Protein AF-A0A4P8GP05-F1 (afdb_monomer)

Secondary structure (DSSP, 8-state):
-BSSSSSB----TTS-SS-EEEEEETTEEEEEE--SS--EEEEETTSS-EEEE-TT-EEEE-SSEEEEEEEETTEEEEEEEE-SS------PPPS----TT-----PPPHHHHHHHHHHHHHHHHSTT--GGGPPPHHHHHHHTT--HHHHHHHHHHHHHHHHTTT-TT----STHHHHHHHHHHHHHHHHTTSS-GGGGHHHHHHHT----

Nearest PDB structures (foldseek):
  7pq4-assembly1_A  TM=5.629E-01  e=3.509E-02  Porphyromonas gingivalis
  5ag9-assembly2_B  TM=5.232E-01  e=1.574E-01  Porphyromonas gingivalis W83
  8dwo-assembly1_K  TM=4.236E-01  e=8.748E-01  Eastern equine encephalitis virus
  2wv1-assembly1_A  TM=3.582E-01  e=2.845E+00  Bacillus cereus

Structure (mmCIF, N/CA/C/O backbone):
data_AF-A0A4P8GP05-F1
#
_entry.id   AF-A0A4P8GP05-F1
#
loop_
_atom_site.group_PDB
_atom_site.id
_atom_site.type_symbol
_atom_site.label_atom_id
_atom_site.label_alt_id
_atom_site.label_comp_id
_atom_site.label_asym_id
_atom_site.label_entity_id
_atom_site.label_seq_id
_atom_site.pdbx_PDB_ins_code
_atom_site.Cartn_x
_atom_site.Cartn_y
_atom_site.Cartn_z
_atom_site.occupancy
_atom_site.B_iso_or_equiv
_atom_site.auth_seq_id
_atom_site.auth_comp_id
_atom_site.auth_asym_id
_atom_site.auth_atom_id
_atom_site.pdbx_PDB_model_num
ATOM 1 N N . MET A 1 1 ? -12.921 -6.852 19.730 1.00 92.69 1 MET A N 1
ATOM 2 C CA . MET A 1 1 ? -11.463 -7.076 19.701 1.00 92.69 1 MET A CA 1
ATOM 3 C C . MET A 1 1 ? -10.776 -6.069 20.608 1.00 92.69 1 MET A C 1
ATOM 5 O O . MET A 1 1 ? -11.203 -4.914 20.646 1.00 92.69 1 MET A O 1
ATOM 9 N N . GLY A 1 2 ? -9.743 -6.486 21.331 1.00 91.62 2 GLY A N 1
ATOM 10 C CA . GLY A 1 2 ? -8.981 -5.656 22.272 1.00 91.62 2 GLY A CA 1
ATOM 11 C C . GLY A 1 2 ? -8.424 -6.521 23.398 1.00 91.62 2 GLY A C 1
ATOM 12 O O . GLY A 1 2 ? -8.317 -7.728 23.220 1.00 91.62 2 GLY A O 1
ATOM 13 N N . ARG A 1 3 ? -8.122 -5.927 24.552 1.00 92.94 3 ARG A N 1
ATOM 14 C CA . ARG A 1 3 ? -7.682 -6.684 25.737 1.00 92.94 3 ARG A CA 1
ATOM 15 C C . ARG A 1 3 ? -8.811 -7.444 26.457 1.00 92.94 3 ARG A C 1
ATOM 17 O O . ARG A 1 3 ? -8.551 -8.384 27.179 1.00 92.94 3 ARG A O 1
ATOM 24 N N . GLU A 1 4 ? -10.070 -7.027 26.301 1.00 89.00 4 GLU A N 1
ATOM 25 C CA . GLU A 1 4 ? -11.217 -7.598 27.046 1.00 89.00 4 GLU A CA 1
ATOM 26 C C . GLU A 1 4 ? -12.424 -7.886 26.124 1.00 89.00 4 GLU A C 1
ATOM 28 O O . GLU A 1 4 ? -13.575 -7.847 26.551 1.00 89.00 4 GLU A O 1
ATOM 33 N N . GLY A 1 5 ? -12.198 -8.073 24.819 1.00 84.56 5 GLY A N 1
ATOM 34 C CA . GLY A 1 5 ? -13.274 -8.322 23.849 1.00 84.56 5 GLY A CA 1
ATOM 35 C C . GLY A 1 5 ? -13.480 -9.804 23.531 1.00 84.56 5 GLY A C 1
ATOM 36 O O . GLY A 1 5 ? -12.644 -10.624 23.875 1.00 84.56 5 GLY A O 1
ATOM 37 N N . ASP A 1 6 ? -14.524 -10.118 22.750 1.00 87.88 6 ASP A N 1
ATOM 38 C CA . ASP A 1 6 ? -14.809 -11.492 22.268 1.00 87.88 6 ASP A CA 1
ATOM 39 C C . ASP A 1 6 ? -13.622 -12.148 21.541 1.00 87.88 6 ASP A C 1
ATOM 41 O O . ASP A 1 6 ? -13.500 -13.367 21.482 1.00 87.88 6 ASP A O 1
ATOM 45 N N . LEU A 1 7 ? -12.758 -11.309 20.966 1.00 88.00 7 LEU A N 1
ATOM 46 C CA . LEU A 1 7 ? -11.440 -11.687 20.484 1.00 88.00 7 LEU A CA 1
ATOM 47 C C . LEU A 1 7 ? -10.411 -10.873 21.265 1.00 88.00 7 LEU A C 1
ATOM 49 O O . LEU A 1 7 ? -10.251 -9.665 21.025 1.00 88.00 7 LEU A O 1
ATOM 53 N N . GLU A 1 8 ? -9.765 -11.543 22.206 1.00 91.88 8 GLU A N 1
ATOM 54 C CA . GLU A 1 8 ? -8.636 -11.017 22.953 1.00 91.88 8 GLU A CA 1
ATOM 55 C C . GLU A 1 8 ? -7.391 -11.015 22.062 1.00 91.88 8 GLU A C 1
ATOM 57 O O . GLU A 1 8 ? -7.131 -11.983 21.346 1.00 91.88 8 GLU A O 1
ATOM 62 N N . VAL A 1 9 ? -6.672 -9.894 22.039 1.00 88.31 9 VAL A N 1
ATOM 63 C CA . VAL A 1 9 ? -5.476 -9.741 21.197 1.00 88.31 9 VAL A CA 1
ATOM 64 C C . VAL A 1 9 ? -4.209 -9.991 22.008 1.00 88.31 9 VAL A C 1
ATOM 66 O O . VAL A 1 9 ? -3.373 -10.784 21.591 1.00 88.31 9 VAL A O 1
ATOM 69 N N . ASP A 1 10 ? -4.052 -9.268 23.117 1.00 88.19 10 ASP A N 1
ATOM 70 C CA . ASP A 1 10 ? -2.862 -9.260 23.971 1.00 88.19 10 ASP A CA 1
ATOM 71 C C . ASP A 1 10 ? -3.166 -8.475 25.264 1.00 88.19 10 ASP A C 1
ATOM 73 O O . ASP A 1 10 ? -4.063 -7.624 25.281 1.00 88.19 10 ASP A O 1
ATOM 77 N N . ASP A 1 11 ? -2.361 -8.687 26.303 1.00 88.25 11 ASP A N 1
ATOM 78 C CA . ASP A 1 11 ? -2.430 -8.033 27.616 1.00 88.25 11 ASP A CA 1
ATOM 79 C C . ASP A 1 11 ? -1.676 -6.690 27.688 1.00 88.25 11 ASP A C 1
ATOM 81 O O . ASP A 1 11 ? -1.567 -6.064 28.748 1.00 88.25 11 ASP A O 1
ATOM 85 N N . ASN A 1 12 ? -1.172 -6.206 26.551 1.00 84.81 12 ASN A N 1
ATOM 86 C CA . ASN A 1 12 ? -0.445 -4.945 26.436 1.00 84.81 12 ASN A CA 1
ATOM 87 C C . ASN A 1 12 ? -1.251 -3.758 27.022 1.00 84.81 12 ASN A C 1
ATOM 89 O O . ASN A 1 12 ? -2.335 -3.447 26.523 1.00 84.81 12 ASN A O 1
ATOM 93 N N . PRO A 1 13 ? -0.728 -3.021 28.026 1.00 86.50 13 PRO A N 1
ATOM 94 C CA . PRO A 1 13 ? -1.458 -1.935 28.688 1.00 86.50 13 PRO A CA 1
ATOM 95 C C . PRO A 1 13 ? -1.743 -0.731 27.778 1.00 86.50 13 PRO A C 1
ATOM 97 O O . PRO A 1 13 ? -2.629 0.067 28.081 1.00 86.50 13 PRO A O 1
ATOM 100 N N . TYR A 1 14 ? -1.013 -0.589 26.668 1.00 80.38 14 TYR A N 1
ATOM 101 C CA . TYR A 1 14 ? -1.278 0.436 25.658 1.00 80.38 14 TYR A CA 1
ATOM 102 C C . TYR A 1 14 ? -2.432 0.055 24.721 1.00 80.38 14 TYR A C 1
ATOM 104 O O . TYR A 1 14 ? -2.928 0.910 23.986 1.00 80.38 14 TYR A O 1
ATOM 112 N N . LEU A 1 15 ? -2.862 -1.211 24.720 1.00 87.12 15 LEU A N 1
ATOM 113 C CA . LEU A 1 15 ? -4.001 -1.675 23.942 1.00 87.12 15 LEU A CA 1
ATOM 114 C C . LEU A 1 15 ? -5.305 -1.343 24.669 1.00 87.12 15 LEU A C 1
ATOM 116 O O . LEU A 1 15 ? -5.474 -1.608 25.859 1.00 87.12 15 LEU A O 1
ATOM 120 N N . HIS A 1 16 ? -6.286 -0.804 23.946 1.00 90.31 16 HIS A N 1
ATOM 121 C CA . HIS A 1 16 ? -7.595 -0.594 24.550 1.00 90.31 16 HIS A CA 1
ATOM 122 C C . HIS A 1 16 ? -8.285 -1.928 24.869 1.00 90.31 16 HIS A C 1
ATOM 124 O O . HIS A 1 16 ? -8.258 -2.881 24.088 1.00 90.31 16 HIS A O 1
ATOM 130 N N . ARG A 1 17 ? -9.041 -1.943 25.971 1.00 92.62 17 ARG A N 1
ATOM 131 C CA . ARG A 1 17 ? -9.938 -3.052 26.344 1.00 92.62 17 ARG A CA 1
ATOM 132 C C . ARG A 1 17 ? -10.882 -3.437 25.207 1.00 92.62 17 ARG A C 1
ATOM 134 O O . ARG A 1 17 ? -11.021 -4.611 24.878 1.00 92.62 17 ARG A O 1
ATOM 141 N N . ARG A 1 18 ? -11.464 -2.426 24.556 1.00 94.00 18 ARG A N 1
ATOM 142 C CA . ARG A 1 18 ? -12.224 -2.547 23.310 1.00 94.00 18 ARG A CA 1
ATOM 143 C C . ARG A 1 18 ? -11.634 -1.575 22.304 1.00 94.00 18 ARG A C 1
ATOM 145 O O . ARG A 1 18 ? -11.621 -0.373 22.545 1.00 94.00 18 ARG A O 1
ATOM 152 N N . PHE A 1 19 ? -11.126 -2.104 21.202 1.00 94.12 19 PHE A N 1
ATOM 153 C CA . PHE A 1 19 ? -10.476 -1.309 20.172 1.00 94.12 19 PHE A CA 1
ATOM 154 C C . PHE A 1 19 ? -11.222 -1.411 18.846 1.00 94.12 19 PHE A C 1
ATOM 156 O O . PHE A 1 19 ? -11.786 -0.426 18.382 1.00 94.12 19 PHE A O 1
ATOM 163 N N . LEU A 1 20 ? -11.297 -2.612 18.277 1.00 96.56 20 LEU A N 1
ATOM 164 C CA . LEU A 1 20 ? -11.981 -2.849 17.011 1.00 96.56 20 LEU A CA 1
ATOM 165 C C . LEU A 1 20 ? -13.213 -3.721 17.216 1.00 96.56 20 LEU A C 1
ATOM 167 O O . LEU A 1 20 ? -13.219 -4.663 18.019 1.00 96.56 20 LEU A O 1
ATOM 171 N N . GLN A 1 21 ? -14.260 -3.411 16.466 1.00 96.88 21 GLN A N 1
ATOM 172 C CA . GLN A 1 21 ? -15.491 -4.177 16.419 1.00 96.88 21 GLN A CA 1
ATOM 173 C C . GLN A 1 21 ? -15.802 -4.551 14.975 1.00 96.88 21 GLN A C 1
ATOM 175 O O . GLN A 1 21 ? -15.846 -3.683 14.106 1.00 96.88 21 GLN A O 1
ATOM 180 N N . ILE A 1 22 ? -16.059 -5.838 14.750 1.00 95.62 22 ILE A N 1
ATOM 181 C CA . ILE A 1 22 ? -16.654 -6.331 13.511 1.00 95.62 22 ILE A CA 1
ATOM 182 C C . ILE A 1 22 ? -18.124 -6.612 13.796 1.00 95.62 22 ILE A C 1
ATOM 184 O O . ILE A 1 22 ? -18.442 -7.376 14.704 1.00 95.62 22 ILE A O 1
ATOM 188 N N . ALA A 1 23 ? -19.017 -5.974 13.050 1.00 94.94 23 ALA A N 1
ATOM 189 C CA . ALA A 1 23 ? -20.457 -6.144 13.212 1.00 94.94 23 ALA A CA 1
ATOM 190 C C . ALA A 1 23 ? -21.160 -6.079 11.858 1.00 94.94 23 ALA A C 1
ATOM 192 O O . ALA A 1 23 ? -20.687 -5.410 10.939 1.00 94.94 23 ALA A O 1
ATOM 193 N N . ARG A 1 24 ? -22.290 -6.776 11.729 1.00 93.00 24 ARG A N 1
ATOM 194 C CA . ARG A 1 24 ? -23.101 -6.757 10.512 1.00 93.00 24 ARG A CA 1
ATOM 195 C C . ARG A 1 24 ? -24.293 -5.824 10.697 1.00 93.00 24 ARG A C 1
ATOM 197 O O . ARG A 1 24 ? -25.105 -6.052 11.587 1.00 93.00 24 ARG A O 1
ATOM 204 N N . TYR A 1 25 ? -24.407 -4.823 9.831 1.00 90.56 25 TYR A N 1
ATOM 205 C CA . TYR A 1 25 ? -25.523 -3.877 9.781 1.00 90.56 25 TYR A CA 1
ATOM 206 C C . TYR A 1 25 ? -26.029 -3.787 8.344 1.00 90.56 25 TYR A C 1
ATOM 208 O O . TYR A 1 25 ? -25.219 -3.717 7.420 1.00 90.56 25 TYR A O 1
ATOM 216 N N . ASP A 1 26 ? -27.349 -3.826 8.155 1.00 87.44 26 ASP A N 1
ATOM 217 C CA . ASP A 1 26 ? -28.004 -3.686 6.844 1.00 87.44 26 ASP A CA 1
ATOM 218 C C . ASP A 1 26 ? -27.408 -4.601 5.759 1.00 87.44 26 ASP A C 1
ATOM 220 O O . ASP A 1 26 ? -27.192 -4.222 4.612 1.00 87.44 26 ASP A O 1
ATOM 224 N N . GLY A 1 27 ? -27.079 -5.836 6.149 1.00 86.94 27 GLY A N 1
ATOM 225 C CA . GLY A 1 27 ? -26.510 -6.845 5.257 1.00 86.94 27 GLY A CA 1
ATOM 226 C C . GLY A 1 27 ? -24.999 -6.740 5.020 1.00 86.94 27 GLY A C 1
ATOM 227 O O . GLY A 1 27 ? -24.428 -7.727 4.553 1.00 86.94 27 GLY A O 1
ATOM 228 N N . ILE A 1 28 ? -24.346 -5.645 5.421 1.00 90.00 28 ILE A N 1
ATOM 229 C CA . ILE A 1 28 ? -22.917 -5.366 5.212 1.00 90.00 28 ILE A CA 1
ATOM 230 C C . ILE A 1 28 ? -22.132 -5.590 6.509 1.00 90.00 28 ILE A C 1
ATOM 232 O O . ILE A 1 28 ? -22.593 -5.255 7.601 1.00 90.00 28 ILE A O 1
ATOM 236 N N . TRP A 1 29 ? -20.935 -6.165 6.401 1.00 94.44 29 TRP A N 1
ATOM 237 C CA . TRP A 1 29 ? -19.997 -6.246 7.520 1.00 94.44 29 TRP A CA 1
ATOM 238 C C . TRP A 1 29 ? -19.229 -4.936 7.659 1.00 94.44 29 TRP A C 1
ATOM 240 O O . TRP A 1 29 ? -18.752 -4.384 6.676 1.00 94.44 29 TRP A O 1
ATOM 250 N N . TRP A 1 30 ? -19.086 -4.446 8.881 1.00 95.31 30 TRP A N 1
ATOM 251 C CA . TRP A 1 30 ? -18.402 -3.200 9.199 1.00 95.31 30 TRP A CA 1
ATOM 252 C C . TRP A 1 30 ? -17.264 -3.466 10.165 1.00 95.31 30 TRP A C 1
ATOM 254 O O . TRP A 1 30 ? -17.456 -4.166 11.159 1.00 95.31 30 TRP A O 1
ATOM 264 N N . LEU A 1 31 ? -16.113 -2.851 9.906 1.00 96.50 31 LEU A N 1
ATOM 265 C CA . LEU A 1 31 ? -15.035 -2.708 10.874 1.00 96.50 31 LEU A CA 1
ATOM 266 C C . LEU A 1 31 ? -15.125 -1.309 11.479 1.00 96.50 31 LEU A C 1
ATOM 268 O O . LEU A 1 31 ? -15.009 -0.309 10.773 1.00 96.50 31 LEU A O 1
ATOM 272 N N . SER A 1 32 ? -15.351 -1.243 12.785 1.00 97.19 32 SER A N 1
ATOM 273 C CA . SE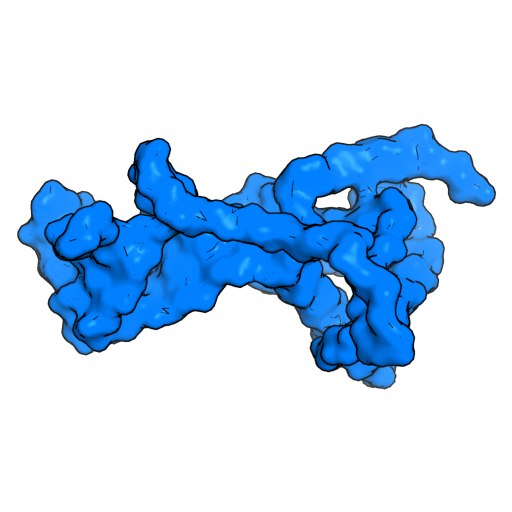R A 1 32 ? -15.489 0.006 13.533 1.00 97.19 32 SER A CA 1
ATOM 274 C C . SER A 1 32 ? -14.378 0.123 14.562 1.00 97.19 32 SER A C 1
ATOM 276 O O . SER A 1 32 ? -14.075 -0.847 15.259 1.00 97.19 32 SER A O 1
ATOM 278 N N . ASN A 1 33 ? -13.800 1.312 14.689 1.00 95.88 33 ASN A N 1
ATOM 279 C CA . ASN A 1 33 ? -12.915 1.626 15.799 1.00 95.88 33 ASN A CA 1
ATOM 280 C C . ASN A 1 33 ? -13.749 2.196 16.945 1.00 95.88 33 ASN A C 1
ATOM 282 O O . ASN A 1 33 ? -14.217 3.330 16.899 1.00 95.88 33 ASN A O 1
ATOM 286 N N . VAL A 1 34 ? -13.949 1.366 17.965 1.00 96.44 34 VAL A N 1
ATOM 287 C CA . VAL A 1 34 ? -14.691 1.688 19.193 1.00 96.44 34 VAL A CA 1
ATOM 288 C C . VAL A 1 34 ? -13.761 2.134 20.327 1.00 96.44 34 VAL A C 1
ATOM 290 O O . VAL A 1 34 ? -14.206 2.328 21.456 1.00 96.44 34 VAL A O 1
ATOM 293 N N . GLY A 1 35 ? -12.465 2.257 20.038 1.00 91.75 35 GLY A N 1
ATOM 294 C CA . GLY A 1 35 ? -11.473 2.826 20.934 1.00 91.75 35 GLY A CA 1
ATOM 295 C C . GLY A 1 35 ? -11.548 4.351 21.011 1.00 91.75 35 GLY A C 1
ATOM 296 O O . GLY A 1 35 ? -12.262 4.991 20.245 1.00 91.75 35 GLY A O 1
ATOM 297 N N . SER A 1 36 ? -10.773 4.935 21.928 1.00 87.00 36 SER A N 1
ATOM 298 C CA . SER A 1 36 ? -10.750 6.386 22.166 1.00 87.00 36 SER A CA 1
ATOM 299 C C . SER A 1 36 ? -9.529 7.116 21.595 1.00 87.00 36 SER A C 1
ATOM 301 O O . SER A 1 36 ? -9.647 8.289 21.263 1.00 87.00 36 SER A O 1
ATOM 303 N N . MET A 1 37 ? -8.367 6.459 21.478 1.00 79.12 37 MET A N 1
ATOM 304 C CA . MET A 1 37 ? -7.117 7.092 21.013 1.00 79.12 37 MET A CA 1
ATOM 305 C C . MET A 1 37 ? -6.471 6.417 19.797 1.00 79.12 37 MET A C 1
ATOM 307 O O . MET A 1 37 ? -6.169 7.081 18.809 1.00 79.12 37 MET A O 1
ATOM 311 N N . LEU A 1 38 ? -6.233 5.105 19.863 1.00 78.88 38 LEU A N 1
ATOM 312 C CA . LEU A 1 38 ? -5.583 4.360 18.785 1.00 78.88 38 LEU A CA 1
ATOM 313 C C . LEU A 1 38 ? -6.360 4.457 17.469 1.00 78.88 38 LEU A C 1
ATOM 315 O O . LEU A 1 38 ? -7.588 4.426 17.456 1.00 78.88 38 LEU A O 1
ATOM 319 N N . SER A 1 39 ? -5.624 4.518 16.363 1.00 80.94 39 SER A N 1
ATOM 320 C CA . SER A 1 39 ? -6.150 4.392 15.002 1.00 80.94 39 SER A CA 1
ATOM 321 C C . SER A 1 39 ? -5.610 3.116 14.365 1.00 80.94 39 SER A C 1
ATOM 323 O O . SER A 1 39 ? -4.534 2.647 14.735 1.00 80.94 39 SER A O 1
ATOM 325 N N . ALA A 1 40 ? -6.340 2.565 13.398 1.00 81.56 40 ALA A N 1
ATOM 326 C CA . ALA A 1 40 ? -5.867 1.444 12.592 1.00 81.56 40 ALA A CA 1
ATOM 327 C C . ALA A 1 40 ? -5.698 1.865 11.133 1.00 81.56 40 ALA A C 1
ATOM 329 O O . ALA A 1 40 ? -6.459 2.679 10.621 1.00 81.56 40 ALA A O 1
ATOM 330 N N . THR A 1 41 ? -4.713 1.298 10.456 1.00 83.12 41 THR A N 1
ATOM 331 C CA . THR A 1 41 ? -4.620 1.327 9.000 1.00 83.12 41 THR A CA 1
ATOM 332 C C . THR A 1 41 ? -5.308 0.086 8.466 1.00 83.12 41 THR A C 1
ATOM 334 O O . THR A 1 41 ? -5.059 -1.014 8.958 1.00 83.12 41 THR A O 1
ATOM 337 N N . VAL A 1 42 ? -6.170 0.261 7.474 1.00 87.88 42 VAL A N 1
ATOM 338 C CA . VAL A 1 42 ? -6.889 -0.828 6.825 1.00 87.88 42 VAL A CA 1
ATOM 339 C C . VAL A 1 42 ? -6.592 -0.794 5.340 1.00 87.88 42 VAL A C 1
ATOM 341 O O . VAL A 1 42 ? -6.718 0.261 4.726 1.00 87.88 42 VAL A O 1
ATOM 344 N N . ALA A 1 43 ? -6.189 -1.927 4.778 1.00 82.62 43 ALA A N 1
ATOM 345 C CA . ALA A 1 43 ? -5.849 -2.045 3.370 1.00 82.62 43 ALA A CA 1
ATOM 346 C C . ALA A 1 43 ? -6.473 -3.296 2.747 1.00 82.62 43 ALA A C 1
ATOM 348 O O . ALA A 1 43 ? -6.654 -4.312 3.426 1.00 82.62 43 ALA A O 1
ATOM 349 N N . ASP A 1 44 ? -6.798 -3.227 1.460 1.00 84.81 44 ASP A N 1
ATOM 350 C CA . ASP A 1 44 ? -7.088 -4.424 0.674 1.00 84.81 44 ASP A CA 1
ATOM 351 C C . ASP A 1 44 ? -5.794 -5.212 0.394 1.00 84.81 44 ASP A C 1
ATOM 353 O O . ASP A 1 44 ? -4.681 -4.696 0.505 1.00 84.81 44 ASP A O 1
ATOM 357 N N . SER A 1 45 ? -5.920 -6.495 0.049 1.00 71.31 45 SER A N 1
ATOM 358 C CA . SER A 1 45 ? -4.751 -7.316 -0.302 1.00 71.31 45 SER A CA 1
ATOM 359 C C . SER A 1 45 ? -4.121 -6.929 -1.644 1.00 71.31 45 SER A C 1
ATOM 361 O O . SER A 1 45 ? -2.965 -7.251 -1.890 1.00 71.31 45 SER A O 1
ATOM 363 N N . SER A 1 46 ? -4.875 -6.269 -2.527 1.00 66.81 46 SER A N 1
ATOM 364 C CA . SER A 1 46 ? -4.391 -5.784 -3.827 1.00 66.81 46 SER A CA 1
ATOM 365 C C . SER A 1 46 ? -3.520 -4.529 -3.719 1.00 66.81 46 SER A C 1
ATOM 367 O O . SER A 1 46 ? -2.778 -4.227 -4.646 1.00 66.81 46 SER A O 1
ATOM 369 N N . GLY A 1 47 ? -3.598 -3.789 -2.610 1.00 63.50 47 GLY A N 1
ATOM 370 C CA . GLY A 1 47 ? -2.958 -2.482 -2.455 1.00 63.50 47 GLY A CA 1
ATOM 371 C C . GLY A 1 47 ? -3.704 -1.335 -3.149 1.00 63.50 47 GLY A C 1
ATOM 372 O O . GLY A 1 47 ? -3.228 -0.202 -3.114 1.00 63.50 47 GLY A O 1
ATOM 373 N N . GLY A 1 48 ? -4.868 -1.599 -3.751 1.00 68.12 48 GLY A N 1
ATOM 374 C CA . GLY A 1 48 ? -5.694 -0.602 -4.433 1.00 68.12 48 GLY A CA 1
ATOM 375 C C . GLY A 1 48 ? -6.453 0.322 -3.481 1.00 68.12 48 GLY A C 1
ATOM 376 O O . GLY A 1 48 ? -6.888 1.403 -3.879 1.00 68.12 48 GLY A O 1
ATOM 377 N N . MET A 1 49 ? -6.610 -0.082 -2.219 1.00 79.81 49 MET A N 1
ATOM 378 C CA . MET A 1 49 ? -7.325 0.688 -1.211 1.00 79.81 49 MET A CA 1
ATOM 379 C C . MET A 1 49 ? -6.583 0.659 0.117 1.00 79.81 49 MET A C 1
ATOM 381 O O . MET A 1 49 ? -6.284 -0.401 0.659 1.00 79.81 49 MET A O 1
ATOM 385 N N . GLN A 1 50 ? -6.349 1.847 0.670 1.00 79.69 50 GLN A N 1
ATOM 386 C CA . GLN A 1 50 ? -5.883 2.030 2.036 1.00 79.69 50 GLN A CA 1
ATOM 387 C C . GLN A 1 50 ? -6.695 3.140 2.703 1.00 79.69 50 GLN A C 1
ATOM 389 O O . GLN A 1 50 ? -6.953 4.187 2.109 1.00 79.69 50 GLN A O 1
ATOM 394 N N . ALA A 1 51 ? -7.081 2.918 3.953 1.00 82.19 51 ALA A N 1
ATOM 395 C CA . ALA A 1 51 ? -7.824 3.864 4.765 1.00 82.19 51 ALA A CA 1
ATOM 396 C C . ALA A 1 51 ? -7.289 3.899 6.200 1.00 82.19 51 ALA A C 1
ATOM 398 O O . ALA A 1 51 ? -6.804 2.899 6.732 1.00 82.19 51 ALA A O 1
ATOM 399 N N . TRP A 1 52 ? -7.432 5.053 6.847 1.00 87.38 52 TRP A N 1
ATOM 400 C CA . TRP A 1 52 ? -7.220 5.195 8.284 1.00 87.38 52 TRP A CA 1
ATOM 401 C C . TRP A 1 52 ? -8.557 5.123 9.011 1.00 87.38 52 TRP A C 1
ATOM 403 O O . TRP A 1 52 ? -9.506 5.834 8.687 1.00 87.38 52 TRP A O 1
ATOM 413 N N . LEU A 1 53 ? -8.614 4.265 10.019 1.00 90.19 53 LEU A N 1
ATOM 414 C CA . LEU A 1 53 ? -9.760 4.052 10.879 1.00 90.19 53 LEU A CA 1
ATOM 415 C C . LEU A 1 53 ? -9.520 4.742 12.225 1.00 90.19 53 LEU A C 1
ATOM 417 O O . LEU A 1 53 ? -9.040 4.133 13.188 1.00 90.19 53 LEU A O 1
ATOM 421 N N . SER A 1 54 ? -9.838 6.033 12.267 1.00 88.75 54 SER A N 1
ATOM 422 C CA . SER A 1 54 ? -9.784 6.866 13.473 1.00 88.75 54 SER A CA 1
ATOM 423 C C . SER A 1 54 ? -10.810 6.424 14.529 1.00 88.75 54 SER A C 1
ATOM 425 O O . SER A 1 54 ? -11.793 5.765 14.179 1.00 88.75 54 SER A O 1
ATOM 427 N N . PRO 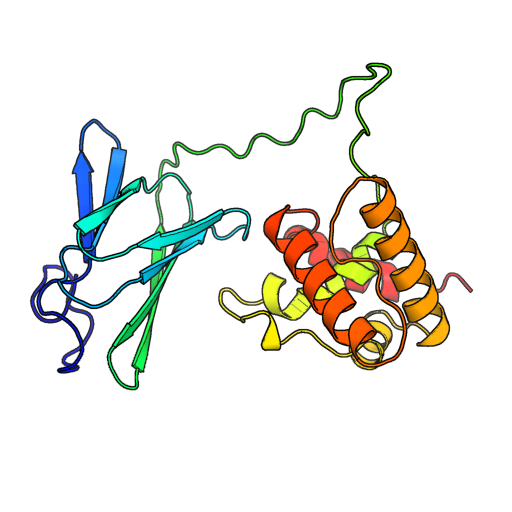A 1 55 ? -10.637 6.795 15.811 1.00 90.81 55 PRO A N 1
ATOM 428 C CA . PRO A 1 55 ? -11.646 6.586 16.851 1.00 90.81 55 PRO A CA 1
ATOM 429 C C . PRO A 1 55 ? -13.051 7.027 16.416 1.00 90.81 55 PRO A C 1
ATOM 431 O O . PRO A 1 55 ? -13.230 8.122 15.885 1.00 90.81 55 PRO A O 1
ATOM 434 N N . GLY A 1 56 ? -14.048 6.163 16.614 1.00 91.88 56 GLY A N 1
ATOM 435 C CA . GLY A 1 56 ? -15.443 6.398 16.226 1.00 91.88 56 GLY A CA 1
ATOM 436 C C . GLY A 1 56 ? -15.750 6.211 14.736 1.00 91.88 56 GLY A C 1
ATOM 437 O O . GLY A 1 56 ? -16.922 6.177 14.359 1.00 91.88 56 GLY A O 1
ATOM 438 N N . ALA A 1 57 ? -14.738 6.057 13.878 1.00 93.94 57 ALA A N 1
ATOM 439 C CA . ALA A 1 57 ? -14.945 5.788 12.463 1.00 93.94 57 ALA A CA 1
ATOM 440 C C . ALA A 1 57 ? -15.311 4.316 12.217 1.00 93.94 57 ALA A C 1
ATOM 442 O O . ALA A 1 57 ? -14.975 3.412 12.990 1.00 93.94 57 ALA A O 1
ATOM 443 N N . ARG A 1 58 ? -15.976 4.077 11.084 1.00 94.81 58 ARG A N 1
ATOM 444 C CA . ARG A 1 58 ? -16.283 2.741 10.573 1.00 94.81 58 ARG A CA 1
ATOM 445 C C . ARG A 1 58 ? -16.041 2.676 9.076 1.00 94.81 58 ARG A C 1
ATOM 447 O O . ARG A 1 58 ? -16.315 3.640 8.365 1.00 94.81 58 ARG A O 1
ATOM 454 N N . ILE A 1 59 ? -15.589 1.523 8.609 1.00 94.00 59 ILE A N 1
ATOM 455 C CA . ILE A 1 59 ? -15.448 1.221 7.186 1.00 94.00 59 ILE A CA 1
ATOM 456 C C . ILE A 1 59 ? -16.191 -0.074 6.854 1.00 94.00 59 ILE A C 1
ATOM 458 O O . ILE A 1 59 ? -16.252 -0.982 7.694 1.00 94.00 59 ILE A O 1
ATOM 462 N N . PRO A 1 60 ? -16.768 -0.183 5.652 1.00 93.44 60 PRO A N 1
ATOM 463 C CA . PRO A 1 60 ? -17.405 -1.413 5.229 1.00 93.44 60 PRO A CA 1
ATOM 464 C C . PRO A 1 60 ? -16.329 -2.433 4.821 1.00 93.44 60 PRO A C 1
ATOM 466 O O . PRO A 1 60 ? -15.402 -2.132 4.070 1.00 93.44 60 PRO A O 1
ATOM 469 N N . LEU A 1 61 ? -16.454 -3.657 5.324 1.00 92.38 61 LEU A N 1
ATOM 470 C CA . LEU A 1 61 ? -15.653 -4.808 4.922 1.00 92.38 61 LEU A CA 1
ATOM 471 C C . LEU A 1 61 ? -16.287 -5.401 3.666 1.00 92.38 61 LEU A C 1
ATOM 473 O O . LEU A 1 61 ? -17.280 -6.123 3.743 1.00 92.38 61 LEU A O 1
ATOM 477 N N . VAL A 1 62 ? -15.739 -5.031 2.511 1.00 89.94 62 VAL A N 1
ATOM 478 C CA . VAL A 1 62 ? -16.297 -5.383 1.193 1.00 89.94 62 VAL A CA 1
ATOM 479 C C . VAL A 1 62 ? -15.352 -6.226 0.338 1.00 89.94 62 VAL A C 1
ATOM 481 O O . VAL A 1 62 ? -15.816 -6.889 -0.588 1.00 89.94 62 VAL A O 1
ATOM 484 N N . PHE A 1 63 ? -14.058 -6.239 0.664 1.00 88.38 63 PHE A N 1
ATOM 485 C CA . PHE A 1 63 ? -13.035 -7.042 -0.010 1.00 88.38 63 PHE A CA 1
ATOM 486 C C . PHE A 1 63 ? -12.991 -8.467 0.546 1.00 88.38 63 PHE A C 1
ATOM 488 O O . PHE A 1 63 ? -13.362 -8.705 1.695 1.00 88.38 63 PHE A O 1
ATOM 495 N N . SER A 1 64 ? -12.502 -9.416 -0.258 1.00 86.50 64 SER A N 1
ATOM 496 C CA . SER A 1 64 ? -12.297 -10.805 0.180 1.00 86.50 64 SER A CA 1
ATOM 497 C C . SER A 1 64 ? -11.253 -10.892 1.289 1.00 86.50 64 SER A C 1
ATOM 499 O O . SER A 1 64 ? -11.432 -11.646 2.243 1.00 86.50 64 SER A O 1
ATOM 501 N N . HIS A 1 65 ? -10.193 -10.091 1.176 1.00 86.38 65 HIS A N 1
ATOM 502 C CA . HIS A 1 65 ? -9.098 -10.004 2.127 1.00 86.38 65 HIS A CA 1
ATOM 503 C C . HIS A 1 65 ? -8.834 -8.549 2.495 1.00 86.38 65 HIS A C 1
ATOM 505 O O . HIS A 1 65 ? -8.655 -7.686 1.635 1.00 86.38 65 HIS A O 1
ATOM 511 N N . THR A 1 66 ? -8.817 -8.277 3.794 1.00 90.00 66 THR A N 1
ATOM 512 C CA . THR A 1 66 ? -8.551 -6.948 4.339 1.00 90.00 66 THR A CA 1
ATOM 513 C C . THR A 1 66 ? -7.529 -7.067 5.454 1.00 90.00 66 THR A C 1
ATOM 515 O O . THR A 1 66 ? -7.757 -7.782 6.428 1.00 90.00 66 THR A O 1
ATOM 518 N N . LYS A 1 67 ? -6.403 -6.374 5.320 1.00 88.25 67 LYS A N 1
ATOM 519 C CA . LYS A 1 67 ? -5.343 -6.325 6.323 1.00 88.25 67 LYS A CA 1
ATOM 520 C C . LYS A 1 67 ? -5.552 -5.116 7.225 1.00 88.25 67 LYS A C 1
ATOM 522 O O . LYS A 1 67 ? -5.846 -4.021 6.751 1.00 88.25 67 LYS A O 1
ATOM 527 N N . VAL A 1 68 ? -5.412 -5.324 8.528 1.00 87.75 68 VAL A N 1
ATOM 528 C CA . VAL A 1 68 ? -5.572 -4.292 9.550 1.00 87.75 68 VAL A CA 1
ATOM 529 C C . VAL A 1 68 ? -4.299 -4.227 10.378 1.00 87.75 68 VAL A C 1
ATOM 531 O O . VAL A 1 68 ? -3.892 -5.225 10.968 1.00 87.75 68 VAL A O 1
ATOM 534 N N . ILE A 1 69 ? -3.684 -3.047 10.425 1.00 82.69 69 ILE A N 1
ATOM 535 C CA . ILE A 1 69 ? -2.426 -2.787 11.131 1.00 82.69 69 ILE A CA 1
ATOM 536 C C . ILE A 1 69 ? -2.638 -1.646 12.116 1.00 82.69 69 ILE A C 1
ATOM 538 O O . ILE A 1 69 ? -3.236 -0.624 11.777 1.00 82.69 69 ILE A O 1
ATOM 542 N N . PHE A 1 70 ? -2.124 -1.779 13.331 1.00 81.19 70 PHE A N 1
ATOM 543 C CA . PHE A 1 70 ? -2.139 -0.701 14.316 1.00 81.19 70 PHE A CA 1
ATOM 544 C C . PHE A 1 70 ? -0.983 -0.847 15.300 1.00 81.19 70 PHE A C 1
ATOM 546 O O . PHE A 1 70 ? -0.443 -1.934 15.492 1.00 81.19 70 PHE A O 1
ATOM 553 N N . THR A 1 71 ? -0.623 0.245 15.964 1.00 74.56 71 THR A N 1
ATOM 554 C CA . THR A 1 71 ? 0.459 0.263 16.954 1.00 74.56 71 THR A CA 1
ATOM 555 C C . THR A 1 71 ? -0.110 0.624 18.318 1.00 74.56 71 THR A C 1
ATOM 557 O O . THR A 1 71 ? -0.828 1.614 18.440 1.00 74.56 71 THR A O 1
ATOM 560 N N . ALA A 1 72 ? 0.212 -0.167 19.341 1.00 78.00 72 ALA A N 1
ATOM 561 C CA . ALA A 1 72 ? -0.118 0.116 20.734 1.00 78.00 72 ALA A CA 1
ATOM 562 C C . ALA A 1 72 ? 1.172 0.117 21.565 1.00 78.00 72 ALA A C 1
ATOM 564 O O . ALA A 1 72 ? 1.767 -0.930 21.836 1.00 78.00 72 ALA A O 1
ATOM 565 N N . GLY A 1 73 ? 1.626 1.312 21.951 1.00 80.44 73 GLY A N 1
ATOM 566 C CA . GLY A 1 73 ? 2.911 1.486 22.627 1.00 80.44 73 GLY A CA 1
ATOM 567 C C . GLY A 1 73 ? 4.079 1.045 21.731 1.00 80.44 73 GLY A C 1
ATOM 568 O O . GLY A 1 73 ? 4.165 1.519 20.598 1.00 80.44 73 GLY A O 1
ATOM 569 N N . PRO A 1 74 ? 4.978 0.158 22.200 1.00 74.88 74 PRO A N 1
ATOM 570 C CA . PRO A 1 74 ? 6.126 -0.305 21.416 1.00 74.88 74 PRO A CA 1
ATOM 571 C C . PRO A 1 74 ? 5.779 -1.402 20.394 1.00 74.88 74 PRO A C 1
ATOM 573 O O . PRO A 1 74 ? 6.633 -1.774 19.590 1.00 74.88 74 PRO A O 1
ATOM 576 N N . THR A 1 75 ? 4.554 -1.935 20.419 1.00 66.56 75 THR A N 1
ATOM 577 C CA . THR A 1 75 ? 4.178 -3.126 19.647 1.00 66.56 75 THR A CA 1
ATOM 578 C C . THR A 1 75 ? 3.276 -2.756 18.476 1.00 66.56 75 THR A C 1
ATOM 580 O O . THR A 1 75 ? 2.272 -2.061 18.643 1.00 66.56 75 THR A O 1
ATOM 583 N N . THR A 1 76 ? 3.619 -3.248 17.285 1.00 71.50 76 THR A N 1
ATOM 584 C CA . THR A 1 76 ? 2.757 -3.165 16.098 1.00 71.50 76 THR A CA 1
ATOM 585 C C . THR A 1 76 ? 2.066 -4.502 15.888 1.00 71.50 76 THR A C 1
ATOM 587 O O . THR A 1 76 ? 2.721 -5.539 15.830 1.00 71.50 76 THR A O 1
ATOM 590 N N . TYR A 1 77 ? 0.744 -4.453 15.788 1.00 81.56 77 TYR A N 1
ATOM 591 C CA . TYR A 1 77 ? -0.130 -5.596 15.588 1.00 81.56 77 TYR A CA 1
ATOM 592 C C . TYR A 1 77 ? -0.651 -5.600 14.164 1.00 81.56 77 TYR A C 1
ATOM 594 O O . TYR A 1 77 ? -0.897 -4.550 13.562 1.00 81.56 77 TYR A O 1
ATOM 602 N N . GLU A 1 78 ? -0.871 -6.803 13.661 1.00 83.38 78 GLU A N 1
ATOM 603 C CA . GLU A 1 78 ? -1.400 -7.033 12.335 1.00 83.38 78 GLU A CA 1
ATOM 604 C C . GLU A 1 78 ? -2.337 -8.236 12.356 1.00 83.38 78 GLU A C 1
ATOM 606 O O . GLU A 1 78 ? -2.029 -9.264 12.959 1.00 83.38 78 GLU A O 1
ATOM 611 N N . PHE A 1 79 ? -3.479 -8.113 11.684 1.00 86.38 79 PHE A N 1
ATOM 612 C CA . PHE A 1 79 ? -4.355 -9.245 11.406 1.00 86.38 79 PHE A CA 1
ATOM 613 C C . PHE A 1 79 ? -5.052 -9.086 10.054 1.00 86.38 79 PHE A C 1
ATOM 615 O O . PHE A 1 79 ? -5.140 -7.988 9.499 1.00 86.38 79 PHE A O 1
ATOM 622 N N . ALA A 1 80 ? -5.564 -10.198 9.533 1.00 87.94 80 ALA A N 1
ATOM 623 C CA . ALA A 1 80 ? -6.336 -10.240 8.301 1.00 87.94 80 ALA A CA 1
ATOM 624 C C . ALA A 1 80 ? -7.799 -10.603 8.585 1.00 87.94 80 ALA A C 1
ATOM 626 O O . ALA A 1 80 ? -8.105 -11.428 9.447 1.00 87.94 80 ALA A O 1
ATOM 627 N N . VAL A 1 81 ? -8.707 -9.989 7.833 1.00 90.81 81 VAL A N 1
ATOM 628 C CA . VAL A 1 81 ? -10.131 -10.317 7.795 1.00 90.81 81 VAL A CA 1
ATOM 629 C C . VAL A 1 81 ? -10.428 -10.983 6.459 1.00 90.81 81 VAL A C 1
ATOM 631 O O . VAL A 1 81 ? -10.136 -10.419 5.405 1.00 90.81 81 VAL A O 1
ATOM 634 N N . HIS A 1 82 ? -11.023 -12.175 6.517 1.00 90.94 82 HIS A N 1
ATOM 635 C CA . HIS A 1 82 ? -11.413 -12.957 5.347 1.00 90.94 82 HIS A CA 1
ATOM 636 C C . HIS A 1 82 ? -12.935 -12.953 5.208 1.00 90.94 82 HIS A C 1
ATOM 638 O O . HIS A 1 82 ? -13.649 -13.491 6.060 1.00 90.94 82 HIS A O 1
ATOM 644 N N . LEU A 1 83 ? -13.442 -12.366 4.126 1.00 89.56 83 LEU A N 1
ATOM 645 C CA . LEU A 1 83 ? -14.866 -12.321 3.822 1.00 89.56 83 LEU A CA 1
ATOM 646 C C . LEU A 1 83 ? -15.200 -13.347 2.734 1.00 89.56 83 LEU A C 1
ATOM 648 O O . LEU A 1 83 ? -14.736 -13.245 1.602 1.00 89.56 83 LEU A O 1
ATOM 652 N N . LYS A 1 84 ? -16.043 -14.332 3.069 1.00 84.19 84 LYS A N 1
ATOM 653 C CA . LYS A 1 84 ? -16.439 -15.409 2.138 1.00 84.19 84 LYS A CA 1
ATOM 654 C C . LYS A 1 84 ? -17.251 -14.910 0.940 1.00 84.19 84 LYS A C 1
ATOM 656 O O . LYS A 1 84 ? -17.205 -15.514 -0.125 1.00 84.19 84 LYS A O 1
ATOM 661 N N . THR A 1 85 ? -18.002 -13.830 1.126 1.00 81.62 85 THR A N 1
ATOM 662 C CA . THR A 1 85 ? -18.886 -13.242 0.113 1.00 81.62 85 THR A CA 1
ATOM 663 C C . THR A 1 85 ? -18.571 -11.752 -0.015 1.00 81.62 85 THR A C 1
ATOM 665 O O . THR A 1 85 ? -19.284 -10.927 0.561 1.00 81.62 85 THR A O 1
ATOM 668 N N . PRO A 1 86 ? -17.471 -11.388 -0.701 1.00 79.62 86 PRO A N 1
ATOM 669 C CA . PRO A 1 86 ? -17.137 -9.991 -0.935 1.00 79.62 86 PRO A CA 1
ATOM 670 C C . PRO A 1 86 ? -18.193 -9.333 -1.825 1.00 79.62 86 PRO A C 1
ATOM 672 O O . PRO A 1 86 ? -18.621 -9.903 -2.830 1.00 79.62 86 PRO A O 1
ATOM 675 N N . SER A 1 87 ? -18.629 -8.135 -1.441 1.00 77.81 87 SER A N 1
ATOM 676 C CA . SER A 1 87 ? -19.536 -7.310 -2.245 1.00 77.81 87 SER A CA 1
ATOM 677 C C . SER A 1 87 ? -18.782 -6.372 -3.185 1.00 77.81 87 SER A C 1
ATOM 679 O O . SER A 1 87 ? -19.356 -5.914 -4.171 1.00 77.81 87 SER A O 1
ATOM 681 N N . PHE A 1 88 ? -17.502 -6.105 -2.911 1.00 76.12 88 PHE A N 1
ATOM 682 C CA . PHE A 1 88 ? -16.641 -5.364 -3.818 1.00 76.12 88 PHE A CA 1
ATOM 683 C C . PHE A 1 88 ? -16.195 -6.265 -4.965 1.00 76.12 88 PHE A C 1
ATOM 685 O O . PHE A 1 88 ? -15.611 -7.330 -4.751 1.00 76.12 88 PHE A O 1
ATOM 692 N N . ARG A 1 89 ? -16.444 -5.810 -6.191 1.00 66.69 89 ARG A N 1
ATOM 693 C CA . ARG A 1 89 ? -15.811 -6.335 -7.396 1.00 66.69 89 ARG A CA 1
ATOM 694 C C . ARG A 1 89 ? -14.906 -5.245 -7.926 1.00 66.69 89 ARG A C 1
ATOM 696 O O . ARG A 1 89 ? -15.368 -4.133 -8.159 1.00 66.69 89 ARG A O 1
ATOM 703 N N . GLN A 1 90 ? -13.633 -5.569 -8.099 1.00 61.72 90 GLN A N 1
ATOM 704 C CA . GLN A 1 90 ? -12.740 -4.691 -8.827 1.00 61.72 90 GLN A CA 1
ATOM 705 C C . GLN A 1 90 ? -13.206 -4.685 -10.284 1.00 61.72 90 GLN A C 1
ATOM 707 O O . GLN A 1 90 ? -13.127 -5.707 -10.965 1.00 61.72 90 GLN A O 1
ATOM 712 N N . GLU A 1 91 ? -13.761 -3.567 -10.739 1.00 61.25 91 GLU A N 1
ATOM 713 C CA . GLU A 1 91 ? -13.999 -3.369 -12.163 1.00 61.25 91 GLU A CA 1
ATOM 714 C C . GLU A 1 91 ? -12.636 -3.158 -12.819 1.00 61.25 91 GLU A C 1
ATOM 716 O O . GLU A 1 91 ? -11.932 -2.188 -12.527 1.00 61.25 91 GLU A O 1
ATOM 721 N N . ALA A 1 92 ? -12.227 -4.107 -13.665 1.00 54.94 92 ALA A N 1
ATOM 722 C CA . ALA A 1 92 ? -11.146 -3.844 -14.598 1.00 54.94 92 ALA A CA 1
ATOM 723 C C . ALA A 1 92 ? -11.598 -2.673 -15.484 1.00 54.94 92 ALA A C 1
ATOM 725 O O . ALA A 1 92 ? -12.740 -2.701 -15.954 1.00 54.94 92 ALA A O 1
ATOM 726 N N . PRO A 1 93 ? -10.757 -1.646 -15.705 1.00 52.94 93 PRO A N 1
ATOM 727 C CA . PRO A 1 93 ? -11.076 -0.613 -16.675 1.00 52.94 93 PRO A CA 1
ATOM 728 C C . PRO A 1 93 ? -11.424 -1.291 -17.999 1.00 52.94 93 PRO A C 1
ATOM 730 O O . PRO A 1 93 ? -10.643 -2.101 -18.499 1.00 52.94 93 PRO A O 1
ATOM 733 N N . ASP A 1 94 ? -12.607 -1.001 -18.532 1.00 42.47 94 ASP A N 1
ATOM 734 C CA . ASP A 1 94 ? -13.041 -1.543 -19.813 1.00 42.47 94 ASP A CA 1
ATOM 735 C C . ASP A 1 94 ? -11.999 -1.127 -20.871 1.00 42.47 94 ASP A C 1
ATOM 737 O O . ASP A 1 94 ? -11.747 0.065 -21.063 1.00 42.47 94 ASP A O 1
ATOM 741 N N . GLU A 1 95 ? -11.358 -2.079 -21.562 1.00 48.59 95 GLU A N 1
ATOM 742 C CA . GLU A 1 95 ? -10.343 -1.788 -22.599 1.00 48.59 95 GLU A CA 1
ATOM 743 C C . GLU A 1 95 ? -10.939 -1.071 -23.833 1.00 48.59 95 GLU A C 1
ATOM 745 O O . GLU A 1 95 ? -10.260 -0.834 -24.834 1.00 48.59 95 GLU A O 1
ATOM 750 N N . LYS A 1 96 ? -12.218 -0.691 -23.781 1.00 47.97 96 LYS A N 1
ATOM 751 C CA . LYS A 1 96 ? -12.947 -0.043 -24.864 1.00 47.97 96 LYS A CA 1
ATOM 752 C C . LYS A 1 96 ? -13.461 1.330 -24.452 1.00 47.97 96 LYS A C 1
ATOM 754 O O . LYS A 1 96 ? -14.545 1.460 -23.895 1.00 47.97 96 LYS A O 1
ATOM 759 N N . SER A 1 97 ? -12.760 2.368 -24.896 1.00 39.66 97 SER A N 1
ATOM 760 C CA . SER A 1 97 ? -13.398 3.433 -25.682 1.00 39.66 97 SER A CA 1
ATOM 761 C C . SER A 1 97 ? -12.355 4.371 -26.268 1.00 39.66 97 SER A C 1
ATOM 763 O O . SER A 1 97 ? -11.748 5.183 -25.573 1.00 39.66 97 SER A O 1
ATOM 765 N N . GLY A 1 98 ? -12.192 4.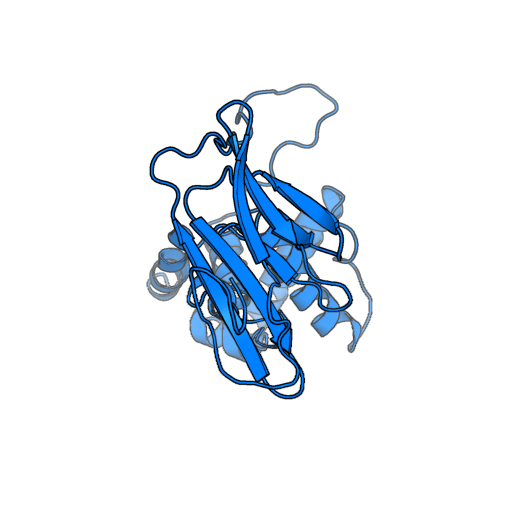265 -27.587 1.00 46.22 98 GLY A N 1
ATOM 766 C CA . GLY A 1 98 ? -11.716 5.371 -28.399 1.00 46.22 98 GLY A CA 1
ATOM 767 C C . GLY A 1 98 ? -12.748 6.493 -28.335 1.00 46.22 98 GLY A C 1
ATOM 768 O O . GLY A 1 98 ? -13.844 6.369 -28.874 1.00 46.22 98 GLY A O 1
ATOM 769 N N . GLY A 1 99 ? -12.3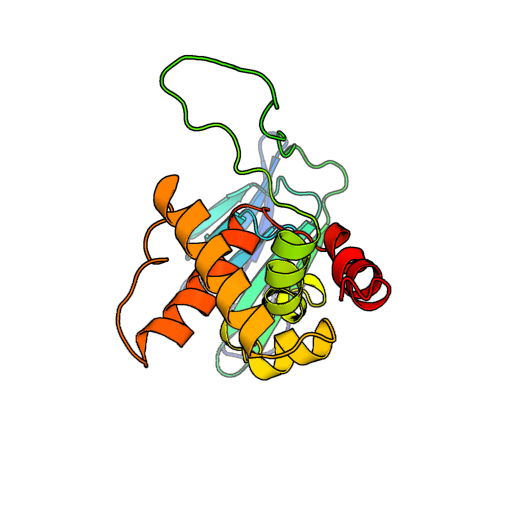90 7.563 -27.640 1.00 39.00 99 GLY A N 1
ATOM 770 C CA . GLY A 1 99 ? -13.044 8.8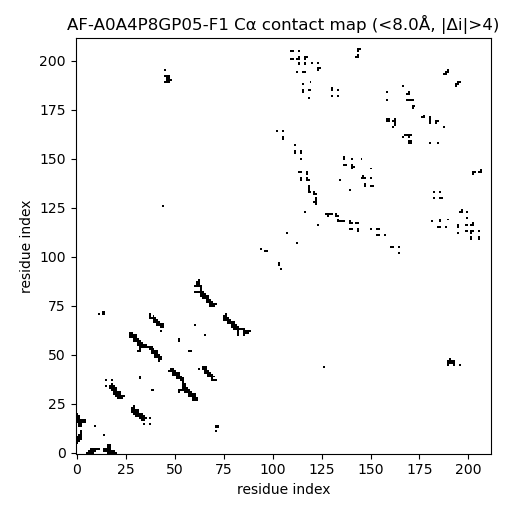61 -27.689 1.00 39.00 99 GLY A CA 1
ATOM 771 C C . GLY A 1 99 ? -11.942 9.913 -27.668 1.00 39.00 99 GLY A C 1
ATOM 772 O O . GLY A 1 99 ? -11.037 9.823 -26.840 1.00 39.00 99 GLY A O 1
ATOM 773 N N . ASP A 1 100 ? -12.004 10.867 -28.595 1.00 45.53 100 ASP A N 1
ATOM 774 C CA . ASP A 1 100 ? -10.919 11.762 -29.042 1.00 45.53 100 ASP A CA 1
ATOM 775 C C . ASP A 1 100 ? -10.273 12.694 -27.987 1.00 45.53 100 ASP A C 1
ATOM 777 O O . ASP A 1 100 ? -9.500 13.584 -28.333 1.00 45.53 100 ASP A O 1
ATOM 781 N N . THR A 1 101 ? -10.512 12.498 -26.689 1.00 41.09 101 THR A N 1
ATOM 782 C CA . THR A 1 101 ? -9.891 13.298 -25.616 1.00 41.09 101 THR A CA 1
ATOM 783 C C . THR A 1 101 ? -9.489 12.521 -24.363 1.00 41.09 101 THR A C 1
ATOM 785 O O . THR A 1 101 ? -8.981 13.130 -23.422 1.00 41.09 101 THR A O 1
ATOM 788 N N . THR A 1 102 ? -9.662 11.197 -24.314 1.00 41.38 102 THR A N 1
ATOM 789 C CA . THR A 1 102 ? -9.291 10.414 -23.124 1.00 41.38 102 THR A CA 1
ATOM 790 C C . THR A 1 102 ? -7.984 9.678 -23.381 1.00 41.38 102 THR A C 1
ATOM 792 O O . THR A 1 102 ? -7.898 8.828 -24.264 1.00 41.38 102 THR A O 1
ATOM 795 N N . ILE A 1 103 ? -6.943 10.008 -22.614 1.00 45.00 103 ILE A N 1
ATOM 796 C CA . ILE A 1 103 ? -5.687 9.257 -22.629 1.00 45.00 103 ILE A CA 1
ATOM 797 C C . ILE A 1 103 ? -6.007 7.823 -22.186 1.00 45.00 103 ILE A C 1
ATOM 799 O O . ILE A 1 103 ? -6.308 7.584 -21.019 1.00 45.00 103 ILE A O 1
ATOM 803 N N . GLY A 1 104 ? -5.999 6.887 -23.138 1.00 48.44 104 GLY A N 1
ATOM 804 C CA . GLY A 1 104 ? -6.247 5.469 -22.885 1.00 48.44 104 GLY A CA 1
ATOM 805 C C . GLY A 1 104 ? -5.201 4.837 -21.952 1.00 48.44 104 GLY A C 1
ATOM 806 O O . GLY A 1 104 ? -4.148 5.436 -21.698 1.00 48.44 104 GLY A O 1
ATOM 807 N N . PRO A 1 105 ? -5.463 3.623 -21.436 1.00 54.53 105 PRO A N 1
ATOM 808 C CA . PRO A 1 105 ? -4.578 2.955 -20.489 1.00 54.53 105 PRO A CA 1
ATOM 809 C C . PRO A 1 105 ? -3.164 2.801 -21.058 1.00 54.53 105 PRO A C 1
ATOM 811 O O . PRO A 1 105 ? -2.952 2.430 -22.216 1.00 54.53 105 PRO A O 1
ATOM 814 N N . VAL A 1 106 ? -2.162 3.102 -20.231 1.00 65.12 106 VAL A N 1
ATOM 815 C CA . VAL A 1 106 ? -0.757 2.992 -20.622 1.00 65.12 106 VAL A CA 1
ATOM 816 C C . VAL A 1 106 ? -0.386 1.518 -20.766 1.00 65.12 106 VAL A C 1
ATOM 818 O O . VAL A 1 106 ? -0.091 0.845 -19.786 1.00 65.12 106 VAL A O 1
ATOM 821 N N . VAL A 1 107 ? -0.343 1.017 -22.001 1.00 74.56 107 VAL A N 1
ATOM 822 C CA . VAL A 1 107 ? 0.106 -0.357 -22.276 1.00 74.56 107 VAL A CA 1
ATOM 823 C C . VAL A 1 107 ? 1.619 -0.449 -22.090 1.00 74.56 107 VAL A C 1
ATOM 825 O O . VAL A 1 107 ? 2.370 0.254 -22.769 1.00 74.56 107 VAL A O 1
ATOM 828 N N . PHE A 1 108 ? 2.104 -1.298 -21.190 1.00 83.00 108 PHE A N 1
ATOM 829 C CA . PHE A 1 108 ? 3.537 -1.531 -20.996 1.00 83.00 108 PHE A CA 1
ATOM 830 C C . PHE A 1 108 ? 3.990 -2.802 -21.708 1.00 83.00 108 PHE A C 1
ATOM 832 O O . PHE A 1 108 ? 3.289 -3.804 -21.722 1.00 83.00 108 PHE A O 1
ATOM 839 N N . THR A 1 109 ? 5.196 -2.767 -22.274 1.00 89.06 109 THR A N 1
ATOM 840 C CA . THR A 1 109 ? 5.877 -3.994 -22.723 1.00 89.06 109 THR A CA 1
ATOM 841 C C . THR A 1 109 ? 6.262 -4.853 -21.518 1.00 89.06 109 THR A C 1
ATOM 843 O O . THR A 1 109 ? 6.560 -4.298 -20.458 1.00 89.06 109 THR A O 1
ATOM 846 N N . ASP A 1 110 ? 6.370 -6.173 -21.686 1.00 90.19 110 ASP A N 1
ATOM 847 C CA . ASP A 1 110 ? 6.797 -7.097 -20.619 1.00 90.19 110 ASP A CA 1
ATOM 848 C C . ASP A 1 110 ? 8.087 -6.649 -19.932 1.00 90.19 110 ASP A C 1
ATOM 850 O O . ASP A 1 110 ? 8.191 -6.680 -18.714 1.00 90.19 110 ASP A O 1
ATOM 854 N N . SER A 1 111 ? 9.053 -6.138 -20.697 1.00 89.81 111 SER A N 1
ATOM 855 C CA . SER A 1 111 ? 10.302 -5.609 -20.141 1.00 89.81 111 SER A CA 1
ATOM 856 C C . SER A 1 111 ? 10.095 -4.330 -19.317 1.00 89.81 111 SER A C 1
ATOM 858 O O . SER A 1 111 ? 10.753 -4.132 -18.300 1.00 89.81 111 SER A O 1
ATOM 860 N N . GLN A 1 112 ? 9.183 -3.436 -19.711 1.00 92.06 112 GLN A N 1
ATOM 861 C CA . GLN A 1 112 ? 8.836 -2.277 -18.878 1.00 92.06 112 GLN A CA 1
ATOM 862 C C . GLN A 1 112 ? 8.108 -2.706 -17.603 1.00 92.06 112 GLN A C 1
ATOM 864 O O . GLN A 1 112 ? 8.431 -2.197 -16.533 1.00 92.06 112 GLN A O 1
ATOM 869 N N . LYS A 1 113 ? 7.169 -3.652 -17.711 1.00 92.75 113 LYS A N 1
ATOM 870 C CA . LYS A 1 113 ? 6.407 -4.159 -16.569 1.00 92.75 113 LYS A CA 1
ATOM 871 C C . LYS A 1 113 ? 7.316 -4.924 -15.598 1.00 92.75 113 LYS A C 1
ATOM 873 O O . LYS A 1 113 ? 7.299 -4.626 -14.411 1.00 92.75 113 LYS A O 1
ATOM 878 N N . ALA A 1 114 ? 8.226 -5.767 -16.092 1.00 94.25 114 ALA A N 1
ATOM 879 C CA . ALA A 1 114 ? 9.227 -6.475 -15.288 1.00 94.25 114 ALA A CA 1
ATOM 880 C C . ALA A 1 114 ? 10.146 -5.534 -14.493 1.00 94.25 114 ALA A C 1
ATOM 882 O O . ALA A 1 114 ? 10.496 -5.831 -13.355 1.00 94.25 114 ALA A O 1
ATOM 883 N N . LEU A 1 115 ? 10.506 -4.373 -15.054 1.00 95.44 115 LEU A N 1
ATOM 884 C CA . LEU A 1 115 ? 11.257 -3.346 -14.327 1.00 95.44 115 LEU A CA 1
ATOM 885 C C . LEU A 1 115 ? 10.487 -2.803 -13.121 1.00 95.44 115 LEU A C 1
ATOM 887 O O . LEU A 1 115 ? 11.070 -2.628 -12.050 1.00 95.44 115 LEU A O 1
ATOM 891 N N . ILE A 1 116 ? 9.194 -2.535 -13.293 1.00 93.88 116 ILE A N 1
ATOM 892 C CA . ILE A 1 116 ? 8.328 -2.055 -12.214 1.00 93.88 116 ILE A CA 1
ATOM 893 C C . ILE A 1 116 ? 8.161 -3.163 -11.168 1.00 93.88 116 ILE A C 1
ATOM 895 O O . ILE A 1 116 ? 8.356 -2.909 -9.981 1.00 93.88 116 ILE A O 1
ATOM 899 N N . VAL A 1 117 ? 7.905 -4.400 -11.609 1.00 94.75 117 VAL A N 1
ATOM 900 C CA . VAL A 1 117 ? 7.787 -5.585 -10.745 1.00 94.75 117 VAL A CA 1
ATOM 901 C C . VAL A 1 117 ? 9.064 -5.811 -9.935 1.00 94.75 117 VAL A C 1
ATOM 903 O O . VAL A 1 117 ? 8.973 -6.002 -8.734 1.00 94.75 117 VAL A O 1
ATOM 906 N N . ALA A 1 118 ? 10.259 -5.706 -10.523 1.00 94.94 118 ALA A N 1
ATOM 907 C CA . ALA A 1 118 ? 11.521 -5.879 -9.792 1.00 94.94 118 ALA A CA 1
ATOM 908 C C . ALA A 1 118 ? 11.758 -4.807 -8.711 1.00 94.94 118 ALA A C 1
ATOM 910 O O . ALA A 1 118 ? 12.437 -5.062 -7.718 1.00 94.94 118 ALA A O 1
ATOM 911 N N . LEU A 1 119 ? 11.215 -3.598 -8.887 1.00 92.81 119 LEU A N 1
ATOM 912 C CA . LEU A 1 119 ? 11.248 -2.553 -7.857 1.00 92.81 119 LEU A CA 1
ATOM 913 C C . LEU A 1 119 ? 10.160 -2.754 -6.792 1.00 92.81 119 LEU A C 1
ATOM 915 O O . LEU A 1 119 ? 10.388 -2.439 -5.627 1.00 92.81 119 LEU A O 1
ATOM 919 N N . ALA A 1 120 ? 8.993 -3.265 -7.182 1.00 91.81 120 ALA A N 1
ATOM 920 C CA . ALA A 1 120 ? 7.861 -3.519 -6.294 1.00 91.81 120 ALA A CA 1
ATOM 921 C C . ALA A 1 120 ? 7.912 -4.903 -5.619 1.00 91.81 120 ALA A C 1
ATOM 923 O O . ALA A 1 120 ? 7.129 -5.161 -4.710 1.00 91.81 120 ALA A O 1
ATOM 924 N N . GLU A 1 121 ? 8.834 -5.782 -6.021 1.00 91.62 121 GLU A N 1
ATOM 925 C CA . GLU A 1 121 ? 8.901 -7.190 -5.611 1.00 91.62 121 GLU A CA 1
ATOM 926 C C . GLU A 1 121 ? 8.761 -7.404 -4.093 1.00 91.62 121 GLU A C 1
ATOM 928 O O . GLU A 1 121 ? 7.973 -8.270 -3.709 1.00 91.62 121 GLU A O 1
ATOM 933 N N . PRO A 1 122 ? 9.424 -6.627 -3.205 1.00 88.06 122 PRO A N 1
ATOM 934 C CA . PRO A 1 122 ? 9.243 -6.791 -1.762 1.00 88.06 122 PRO A CA 1
ATOM 935 C C . PRO A 1 122 ? 7.792 -6.613 -1.305 1.00 88.06 122 PRO A C 1
ATOM 937 O O . PRO A 1 122 ? 7.339 -7.364 -0.448 1.00 88.06 122 PRO A O 1
ATOM 940 N N . MET A 1 123 ? 7.072 -5.665 -1.910 1.00 82.88 123 MET A N 1
ATOM 941 C CA . MET A 1 123 ? 5.672 -5.366 -1.601 1.00 82.88 123 MET A CA 1
ATOM 942 C C . MET A 1 123 ? 4.718 -6.388 -2.221 1.00 82.88 123 MET A C 1
ATOM 944 O O . MET A 1 123 ? 3.693 -6.700 -1.634 1.00 82.88 123 MET A O 1
ATOM 948 N N . LEU A 1 124 ? 5.068 -6.931 -3.389 1.00 85.00 124 LEU A N 1
ATOM 949 C CA . LEU A 1 124 ? 4.255 -7.930 -4.087 1.00 85.00 124 LEU A CA 1
ATOM 950 C C . LEU A 1 124 ? 4.397 -9.338 -3.488 1.00 85.00 124 LEU A C 1
ATOM 952 O O . LEU A 1 124 ? 3.489 -10.152 -3.616 1.00 85.00 124 LEU A O 1
ATOM 956 N N . ARG A 1 125 ? 5.539 -9.650 -2.857 1.00 84.38 125 ARG A N 1
ATOM 957 C CA . ARG A 1 125 ? 5.795 -10.957 -2.219 1.00 84.38 125 ARG A CA 1
ATOM 958 C C . ARG A 1 125 ? 5.423 -11.019 -0.740 1.00 84.38 125 ARG A C 1
ATOM 960 O O . ARG A 1 125 ? 5.300 -12.120 -0.206 1.00 84.38 125 ARG A O 1
ATOM 967 N N . ARG A 1 126 ? 5.340 -9.880 -0.049 1.00 69.00 126 ARG A N 1
ATOM 968 C CA . ARG A 1 126 ? 5.034 -9.813 1.384 1.00 69.00 126 ARG A CA 1
ATOM 969 C C . ARG A 1 126 ? 3.901 -8.837 1.627 1.00 69.00 126 ARG A C 1
ATOM 971 O O . ARG A 1 126 ? 4.065 -7.639 1.412 1.00 69.00 126 ARG A O 1
ATOM 978 N N . ASP A 1 127 ? 2.825 -9.326 2.226 1.00 54.72 127 ASP A N 1
ATOM 979 C CA . ASP A 1 127 ? 1.819 -8.443 2.792 1.00 54.72 127 ASP A CA 1
ATOM 980 C C . ASP A 1 127 ? 2.476 -7.626 3.923 1.00 54.72 127 ASP A C 1
ATOM 982 O O . ASP A 1 127 ? 2.840 -8.194 4.952 1.00 54.72 127 ASP A O 1
ATOM 986 N N . GLY A 1 128 ? 2.603 -6.303 3.782 1.00 47.47 128 GLY A N 1
ATOM 987 C CA . GLY A 1 128 ? 2.931 -5.404 4.903 1.00 47.47 128 GLY A CA 1
ATOM 988 C C . GLY A 1 128 ? 4.330 -4.771 4.932 1.00 47.47 128 GLY A C 1
ATOM 989 O O . GLY A 1 128 ? 4.668 -4.116 5.918 1.00 47.47 128 GLY A O 1
ATOM 990 N N . THR A 1 129 ? 5.160 -4.882 3.888 1.00 54.38 129 THR A N 1
ATOM 991 C CA . THR A 1 129 ? 6.370 -4.037 3.815 1.00 54.38 129 THR A CA 1
ATOM 992 C C . THR A 1 129 ? 6.011 -2.628 3.351 1.00 54.38 129 THR A C 1
ATOM 994 O O . THR A 1 129 ? 5.512 -2.451 2.241 1.00 54.38 129 THR A O 1
ATOM 997 N N . GLY A 1 130 ? 6.301 -1.614 4.170 1.00 56.62 130 GLY A N 1
ATOM 998 C CA . GLY A 1 130 ? 6.207 -0.216 3.744 1.00 56.62 130 GLY A CA 1
ATOM 999 C C . GLY A 1 130 ? 7.180 0.114 2.602 1.00 56.62 130 GLY A C 1
ATOM 1000 O O . GLY A 1 130 ? 8.155 -0.601 2.363 1.00 56.62 130 GLY A O 1
ATOM 1001 N N . PHE A 1 131 ? 6.964 1.251 1.933 1.00 64.25 131 PHE A N 1
ATOM 1002 C CA . PHE A 1 131 ? 7.782 1.736 0.805 1.00 64.25 131 PHE A CA 1
ATOM 1003 C C . PHE A 1 131 ? 9.280 1.957 1.127 1.00 64.25 131 PHE A C 1
ATOM 1005 O O . PHE A 1 131 ? 10.069 2.280 0.243 1.00 64.25 131 PHE A O 1
ATOM 1012 N N . SER A 1 132 ? 9.711 1.768 2.378 1.00 65.44 132 SER A N 1
ATOM 1013 C CA . SER A 1 132 ? 11.120 1.797 2.786 1.00 65.44 132 SER A CA 1
ATOM 1014 C C . SER A 1 132 ? 11.932 0.597 2.282 1.00 65.44 132 SER A C 1
ATOM 1016 O O . SER A 1 132 ? 13.155 0.688 2.207 1.00 65.44 132 SER A O 1
ATOM 1018 N N . ALA A 1 133 ? 11.277 -0.506 1.903 1.00 78.62 133 ALA A N 1
ATOM 1019 C CA . ALA A 1 133 ? 11.935 -1.719 1.413 1.00 78.62 133 ALA A CA 1
ATOM 1020 C C . ALA A 1 133 ? 12.282 -1.687 -0.089 1.00 78.62 133 ALA A C 1
ATOM 1022 O O . ALA A 1 133 ? 12.764 -2.687 -0.622 1.00 78.62 133 ALA A O 1
ATOM 1023 N N . ILE A 1 134 ? 12.045 -0.568 -0.787 1.00 85.88 134 ILE A N 1
ATOM 1024 C CA . ILE A 1 134 ? 12.272 -0.474 -2.235 1.00 85.88 134 ILE A CA 1
ATOM 1025 C C . ILE A 1 134 ? 13.767 -0.691 -2.546 1.00 85.88 134 ILE A C 1
ATOM 1027 O O . ILE A 1 134 ? 14.617 0.073 -2.071 1.00 85.88 134 ILE A O 1
ATOM 1031 N N . PRO A 1 135 ? 14.117 -1.696 -3.373 1.00 89.62 135 PRO A N 1
ATOM 1032 C CA . PRO A 1 135 ? 15.501 -2.025 -3.690 1.00 89.62 135 PRO A CA 1
ATOM 1033 C C . PRO A 1 135 ? 16.167 -0.882 -4.458 1.00 89.62 135 PRO A C 1
ATOM 1035 O O . PRO A 1 135 ? 15.501 -0.069 -5.094 1.00 89.62 135 PRO A O 1
ATOM 1038 N N . SER A 1 136 ? 17.501 -0.801 -4.442 1.00 91.06 136 SER A N 1
ATOM 1039 C CA . SER A 1 136 ? 18.247 0.142 -5.294 1.00 91.06 136 SER A CA 1
ATOM 1040 C C . SER A 1 136 ? 18.120 -0.220 -6.784 1.00 91.06 136 SER A C 1
ATOM 1042 O O . SER A 1 136 ? 17.886 -1.381 -7.114 1.00 91.06 136 SER A O 1
ATOM 1044 N N . SER A 1 137 ? 18.337 0.729 -7.709 1.00 91.50 137 SER A N 1
ATOM 1045 C CA . SER A 1 137 ? 18.357 0.417 -9.155 1.00 91.50 137 SER A CA 1
ATOM 1046 C C . SER A 1 137 ? 19.377 -0.671 -9.495 1.00 91.50 137 SER A C 1
ATOM 1048 O O . SER A 1 137 ? 19.124 -1.508 -10.350 1.00 91.50 137 SER A O 1
ATOM 1050 N N . ALA A 1 138 ? 20.518 -0.692 -8.800 1.00 93.19 138 ALA A N 1
ATOM 1051 C CA . ALA A 1 138 ? 21.532 -1.727 -8.978 1.00 93.19 138 ALA A CA 1
ATOM 1052 C C . ALA A 1 138 ? 21.048 -3.104 -8.505 1.00 93.19 138 ALA A C 1
ATOM 1054 O O . ALA A 1 138 ? 21.354 -4.104 -9.146 1.00 93.19 138 ALA A O 1
ATOM 1055 N N . ALA A 1 139 ? 20.295 -3.168 -7.404 1.00 94.25 139 ALA A N 1
ATOM 1056 C CA . ALA A 1 139 ? 19.702 -4.415 -6.936 1.00 94.25 139 ALA A CA 1
ATOM 1057 C C . ALA A 1 139 ? 18.615 -4.915 -7.898 1.00 94.25 139 ALA A C 1
ATOM 1059 O O . ALA A 1 139 ? 18.699 -6.055 -8.339 1.00 94.25 139 ALA A O 1
ATOM 1060 N N . ALA A 1 140 ? 17.682 -4.051 -8.304 1.00 94.06 140 ALA A N 1
ATOM 1061 C CA . ALA A 1 140 ? 16.623 -4.412 -9.248 1.00 94.06 140 ALA A CA 1
ATOM 1062 C C . ALA A 1 140 ? 17.173 -4.815 -10.631 1.00 94.06 140 ALA A C 1
ATOM 1064 O O . ALA A 1 140 ? 16.694 -5.771 -11.235 1.00 94.06 140 ALA A O 1
ATOM 1065 N N . ALA A 1 141 ? 18.225 -4.145 -11.117 1.00 94.44 141 ALA A N 1
ATOM 1066 C CA . ALA A 1 141 ? 18.905 -4.534 -12.352 1.00 94.44 141 ALA A CA 1
ATOM 1067 C C . ALA A 1 141 ? 19.507 -5.944 -12.253 1.00 94.44 141 ALA A C 1
ATOM 1069 O O . ALA A 1 141 ? 19.343 -6.736 -13.177 1.00 94.44 141 ALA A O 1
ATOM 1070 N N . ARG A 1 142 ? 20.140 -6.287 -11.119 1.00 94.88 142 ARG A N 1
ATOM 1071 C CA . ARG A 1 142 ? 20.646 -7.648 -10.874 1.00 94.88 142 ARG A CA 1
ATOM 1072 C C . ARG A 1 142 ? 19.526 -8.682 -10.833 1.00 94.88 142 ARG A C 1
ATOM 1074 O O . ARG A 1 142 ? 19.708 -9.750 -11.405 1.00 94.88 142 ARG A O 1
ATOM 1081 N N . THR A 1 143 ? 18.388 -8.367 -10.209 1.00 93.44 143 THR A N 1
ATOM 1082 C CA . THR A 1 143 ? 17.209 -9.251 -10.189 1.00 93.44 143 THR A CA 1
ATOM 1083 C C . THR A 1 143 ? 16.762 -9.621 -11.606 1.00 93.44 143 THR A C 1
ATOM 1085 O O . THR A 1 143 ? 16.461 -10.779 -11.872 1.00 93.44 143 THR A O 1
ATOM 1088 N N . LEU A 1 144 ? 16.798 -8.661 -12.535 1.00 94.00 144 LEU A N 1
ATOM 1089 C CA . LEU A 1 144 ? 16.419 -8.859 -13.939 1.00 94.00 144 LEU A CA 1
ATOM 1090 C C . LEU A 1 144 ? 17.550 -9.376 -14.841 1.00 94.00 144 LEU A C 1
ATOM 1092 O O . LEU A 1 144 ? 17.319 -9.602 -16.024 1.00 94.00 144 LEU A O 1
ATOM 1096 N N . GLY A 1 145 ? 18.777 -9.514 -14.330 1.00 93.69 145 GLY A N 1
ATOM 1097 C CA . GLY A 1 145 ? 19.948 -9.850 -15.149 1.00 93.69 145 GLY A CA 1
ATOM 1098 C C . GLY A 1 145 ? 20.394 -8.734 -16.105 1.00 93.69 145 GLY A C 1
ATOM 1099 O O . GLY A 1 145 ? 21.086 -8.992 -17.082 1.00 93.69 145 GLY A O 1
ATOM 1100 N N . TRP A 1 146 ? 20.008 -7.480 -15.862 1.00 94.31 146 TRP A N 1
ATOM 1101 C CA . TRP A 1 146 ? 20.305 -6.358 -16.755 1.00 94.31 146 TRP A CA 1
ATOM 1102 C C . TRP A 1 146 ? 21.536 -5.558 -16.333 1.00 94.31 146 TRP A C 1
ATOM 1104 O O . TRP A 1 146 ? 21.806 -5.350 -15.149 1.00 94.31 146 TRP A O 1
ATOM 1114 N N . ALA A 1 147 ? 22.220 -4.972 -17.319 1.00 94.12 147 ALA A N 1
ATOM 1115 C CA . ALA A 1 147 ? 23.169 -3.894 -17.065 1.00 94.12 147 ALA A CA 1
ATOM 1116 C C . ALA A 1 147 ? 22.460 -2.684 -16.420 1.00 94.12 147 ALA A C 1
ATOM 1118 O O . ALA A 1 147 ? 21.371 -2.283 -16.843 1.00 94.12 147 ALA A O 1
ATOM 1119 N N . LEU A 1 148 ? 23.105 -2.041 -15.438 1.00 93.12 148 LEU A N 1
ATOM 1120 C CA . LEU A 1 148 ? 22.541 -0.885 -14.724 1.00 93.12 148 LEU A CA 1
ATOM 1121 C C . LEU A 1 148 ? 22.171 0.273 -15.670 1.00 93.12 148 LEU A C 1
ATOM 1123 O O . LEU A 1 148 ? 21.169 0.954 -15.462 1.00 93.12 148 LEU A O 1
ATOM 1127 N N . THR A 1 149 ? 22.945 0.480 -16.735 1.00 91.62 149 THR A N 1
ATOM 1128 C CA . THR A 1 149 ? 22.676 1.499 -17.763 1.00 91.62 149 THR A CA 1
ATOM 1129 C C . THR A 1 149 ? 21.395 1.200 -18.546 1.00 91.62 149 THR A C 1
ATOM 1131 O O . THR A 1 149 ? 20.565 2.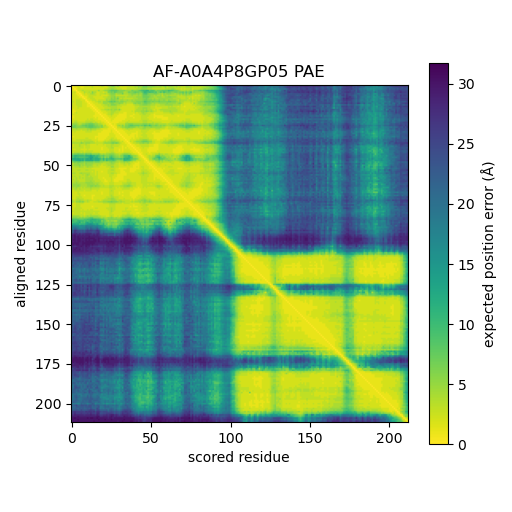095 -18.722 1.00 91.62 149 THR A O 1
ATOM 1134 N N . ARG A 1 150 ? 21.180 -0.063 -18.949 1.00 92.75 150 ARG A N 1
ATOM 1135 C CA . ARG A 1 150 ? 19.934 -0.532 -19.584 1.00 92.75 150 ARG A CA 1
ATOM 1136 C C . ARG A 1 150 ? 18.745 -0.314 -18.652 1.00 92.75 150 ARG A C 1
ATOM 1138 O O . ARG A 1 150 ? 17.731 0.228 -19.090 1.00 92.75 150 ARG A O 1
ATOM 1145 N N . PHE A 1 151 ? 18.890 -0.691 -17.382 1.00 93.81 151 PHE A N 1
ATOM 1146 C CA . PHE A 1 151 ? 17.850 -0.520 -16.371 1.00 93.81 151 PHE A CA 1
ATOM 1147 C C . PHE A 1 151 ? 17.469 0.952 -16.187 1.00 93.81 151 PHE A C 1
ATOM 1149 O O . PHE A 1 151 ? 16.295 1.294 -16.290 1.00 93.81 151 PHE A O 1
ATOM 1156 N N . ASN A 1 152 ? 18.448 1.836 -15.976 1.00 91.38 152 ASN A N 1
ATOM 1157 C CA . ASN A 1 152 ? 18.183 3.258 -15.758 1.00 91.38 152 ASN A CA 1
ATOM 1158 C C . ASN A 1 152 ? 17.499 3.904 -16.969 1.00 91.38 152 ASN A C 1
ATOM 1160 O O . ASN A 1 152 ? 16.486 4.572 -16.788 1.00 91.38 152 ASN A O 1
ATOM 1164 N N . ARG A 1 153 ? 17.957 3.606 -18.195 1.00 91.50 153 ARG A N 1
ATOM 1165 C CA . ARG A 1 153 ? 17.313 4.085 -19.430 1.00 91.50 153 ARG A CA 1
ATOM 1166 C C . ARG A 1 153 ? 15.861 3.612 -19.544 1.00 91.50 153 ARG A C 1
ATOM 1168 O O . ARG A 1 153 ? 14.984 4.364 -19.956 1.00 91.50 153 ARG A O 1
ATOM 1175 N N . LYS A 1 154 ? 15.585 2.355 -19.188 1.00 91.62 154 LYS A N 1
ATOM 1176 C CA . LYS A 1 154 ? 14.223 1.804 -19.219 1.00 91.62 154 LYS A CA 1
ATOM 1177 C C . LYS A 1 154 ? 13.341 2.429 -18.132 1.00 91.62 154 LYS A C 1
ATOM 1179 O O . LYS A 1 154 ? 12.186 2.732 -18.412 1.00 91.62 154 LYS A O 1
ATOM 1184 N N . LEU A 1 155 ? 13.892 2.663 -16.941 1.00 91.44 155 LEU A N 1
ATOM 1185 C CA . LEU A 1 155 ? 13.225 3.364 -15.846 1.00 91.44 155 LEU A CA 1
ATOM 1186 C C . LEU A 1 155 ? 12.863 4.802 -16.247 1.00 91.44 155 LEU A C 1
ATOM 1188 O O . LEU A 1 155 ? 11.735 5.212 -16.003 1.00 91.44 155 LEU A O 1
ATOM 1192 N N . ASP A 1 156 ? 13.779 5.536 -16.890 1.00 88.19 156 ASP A N 1
ATOM 1193 C CA . ASP A 1 156 ? 13.515 6.883 -17.422 1.00 88.19 156 ASP A CA 1
ATOM 1194 C C . ASP A 1 156 ? 12.330 6.859 -18.395 1.00 88.19 156 ASP A C 1
ATOM 1196 O O . ASP A 1 156 ? 11.347 7.568 -18.196 1.00 88.19 156 ASP A O 1
ATOM 1200 N N . ASN A 1 157 ? 12.365 5.948 -19.373 1.00 89.44 157 ASN A N 1
ATOM 1201 C CA . ASN A 1 157 ? 11.297 5.801 -20.363 1.00 89.44 157 ASN A CA 1
ATOM 1202 C C . ASN A 1 157 ? 9.935 5.461 -19.733 1.00 89.44 157 ASN A C 1
ATOM 1204 O O . ASN A 1 157 ? 8.901 5.904 -20.229 1.00 89.44 157 ASN A O 1
ATOM 1208 N N . VAL A 1 158 ? 9.913 4.646 -18.672 1.00 90.50 158 VAL A N 1
ATOM 1209 C CA . VAL A 1 158 ? 8.683 4.311 -17.935 1.00 90.50 158 VAL A CA 1
ATOM 1210 C C . VAL A 1 158 ? 8.153 5.528 -17.177 1.00 90.50 158 VAL A C 1
ATOM 1212 O O . VAL A 1 158 ? 6.966 5.830 -17.288 1.00 90.50 158 VAL A O 1
ATOM 1215 N N . CYS A 1 159 ? 9.016 6.249 -16.455 1.00 85.75 159 CYS A N 1
ATOM 1216 C CA . CYS A 1 159 ? 8.634 7.464 -15.735 1.00 85.75 159 CYS A CA 1
ATOM 1217 C C . CYS A 1 159 ? 8.105 8.547 -16.687 1.00 85.75 159 CYS A C 1
ATOM 1219 O O . CYS A 1 159 ? 7.054 9.118 -16.416 1.00 85.75 159 CYS A O 1
ATOM 1221 N N . ASP A 1 160 ? 8.767 8.774 -17.826 1.00 84.69 160 ASP A N 1
ATOM 1222 C CA .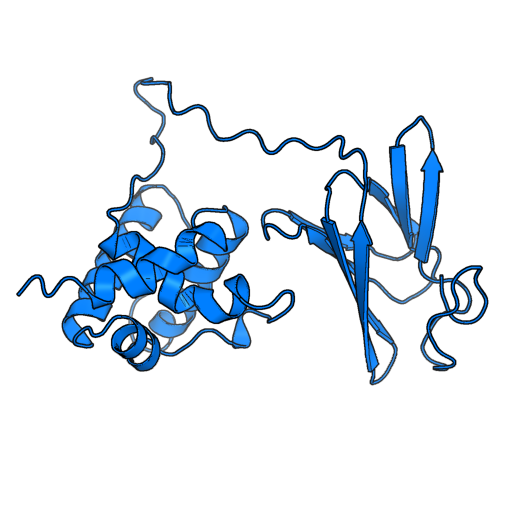 ASP A 1 160 ? 8.308 9.724 -18.846 1.00 84.69 160 ASP A CA 1
ATOM 1223 C C . ASP A 1 160 ? 6.964 9.321 -19.458 1.00 84.69 160 ASP A C 1
ATOM 1225 O O . ASP A 1 160 ? 6.134 10.179 -19.763 1.00 84.69 160 ASP A O 1
ATOM 1229 N N . LYS A 1 161 ? 6.730 8.017 -19.649 1.00 85.12 161 LYS A N 1
ATOM 1230 C CA . LYS A 1 161 ? 5.456 7.523 -20.176 1.00 85.12 161 LYS A CA 1
ATOM 1231 C C . LYS A 1 161 ? 4.305 7.805 -19.212 1.00 85.12 161 LYS A C 1
ATOM 1233 O O . LYS A 1 161 ? 3.248 8.235 -19.657 1.00 85.12 161 LYS A O 1
ATOM 1238 N N . LEU A 1 162 ? 4.521 7.584 -17.917 1.00 80.88 162 LEU A N 1
ATOM 1239 C CA . LEU A 1 162 ? 3.523 7.841 -16.879 1.00 80.88 162 LEU A CA 1
ATOM 1240 C C . LEU A 1 162 ? 3.310 9.343 -16.625 1.00 80.88 162 LEU A C 1
ATOM 1242 O O . LEU A 1 162 ? 2.182 9.783 -16.420 1.00 80.88 162 LEU A O 1
ATOM 1246 N N . ASP A 1 163 ? 4.366 10.152 -16.702 1.00 79.00 163 ASP A N 1
ATOM 1247 C CA . ASP A 1 163 ? 4.263 11.612 -16.591 1.00 79.00 163 ASP A CA 1
ATOM 1248 C C . ASP A 1 163 ? 3.387 12.210 -17.705 1.00 79.00 163 ASP A C 1
ATOM 1250 O O . ASP A 1 163 ? 2.507 13.024 -17.434 1.00 79.00 163 ASP A O 1
ATOM 1254 N N . ARG A 1 164 ? 3.543 11.734 -18.951 1.00 78.88 164 ARG A N 1
ATOM 1255 C CA . ARG A 1 164 ? 2.721 12.171 -20.097 1.00 78.88 164 ARG A CA 1
ATOM 1256 C C . ARG A 1 164 ? 1.230 11.891 -19.936 1.00 78.88 164 ARG A C 1
ATOM 1258 O O . ARG A 1 164 ? 0.433 12.552 -20.592 1.00 78.88 164 ARG A O 1
ATOM 1265 N N . VAL A 1 165 ? 0.860 10.927 -19.095 1.00 73.94 165 VAL A N 1
ATOM 1266 C CA . VAL A 1 165 ? -0.544 10.608 -18.799 1.00 73.94 165 VAL A CA 1
ATOM 1267 C C . VAL A 1 165 ? -1.033 11.228 -17.487 1.00 73.94 165 VAL A C 1
ATOM 1269 O O . VAL A 1 165 ? -2.119 10.906 -17.020 1.00 73.94 165 VAL A O 1
ATOM 1272 N N . GLY A 1 166 ? -0.247 12.137 -16.898 1.00 67.06 166 GLY A N 1
ATOM 1273 C CA . GLY A 1 166 ? -0.647 12.938 -15.742 1.00 67.06 166 GLY A CA 1
ATOM 1274 C C . GLY A 1 166 ? -0.239 12.374 -14.380 1.00 67.06 166 GLY A C 1
ATOM 1275 O O . GLY A 1 166 ? -0.695 12.886 -13.356 1.00 67.06 166 GLY A O 1
ATOM 1276 N N . VAL A 1 167 ? 0.624 11.352 -14.316 1.00 72.75 167 VAL A N 1
ATOM 1277 C CA . VAL A 1 167 ? 1.106 10.832 -13.027 1.00 72.75 167 VAL A CA 1
ATOM 1278 C C . VAL A 1 167 ? 2.130 11.791 -12.420 1.00 72.75 167 VAL A C 1
ATOM 1280 O O . VAL A 1 167 ? 3.302 11.828 -12.800 1.00 72.75 167 VAL A O 1
ATOM 1283 N N . ALA A 1 168 ? 1.678 12.565 -11.435 1.00 67.06 168 ALA A N 1
ATOM 1284 C CA . ALA A 1 168 ? 2.492 13.570 -10.764 1.00 67.06 168 ALA A CA 1
ATOM 1285 C C . ALA A 1 168 ? 3.676 12.967 -9.979 1.00 67.06 168 ALA A C 1
ATOM 1287 O O . ALA A 1 168 ? 3.565 11.922 -9.326 1.00 67.06 168 ALA A O 1
ATOM 1288 N N . GLY A 1 169 ? 4.801 13.690 -9.981 1.00 69.06 169 GLY A N 1
ATOM 1289 C CA . GLY A 1 169 ? 5.992 13.365 -9.185 1.00 69.06 169 GLY A CA 1
ATOM 1290 C C . GLY A 1 169 ? 6.968 12.384 -9.843 1.00 69.06 169 GLY A C 1
ATOM 1291 O O . GLY A 1 169 ? 7.917 11.949 -9.192 1.00 69.06 169 GLY A O 1
ATOM 1292 N N . LEU A 1 170 ? 6.765 12.044 -11.122 1.00 75.38 170 LEU A N 1
ATOM 1293 C CA . LEU A 1 170 ? 7.675 11.187 -11.894 1.00 75.38 170 LEU A CA 1
ATOM 1294 C C . LEU A 1 170 ? 8.742 11.960 -12.682 1.00 75.38 170 LEU A C 1
ATOM 1296 O O . LEU A 1 170 ? 9.684 11.350 -13.193 1.00 75.38 170 LEU A O 1
ATOM 1300 N N . ARG A 1 171 ? 8.659 13.296 -12.698 1.00 65.56 171 ARG A N 1
ATOM 1301 C CA . ARG A 1 171 ? 9.713 14.196 -13.177 1.00 65.56 171 ARG A CA 1
ATOM 1302 C C . ARG A 1 171 ? 10.399 14.928 -12.031 1.00 65.56 171 ARG A C 1
ATOM 1304 O O . ARG A 1 171 ? 9.752 15.520 -11.173 1.00 65.56 171 ARG A O 1
ATOM 1311 N N . GLY A 1 172 ? 11.731 14.905 -12.047 1.00 55.41 172 GLY A N 1
ATOM 1312 C CA . GLY A 1 172 ? 12.560 15.553 -11.040 1.00 55.41 172 GLY A CA 1
ATOM 1313 C C . GLY A 1 172 ? 14.046 15.578 -11.406 1.00 55.41 172 GLY A C 1
ATOM 1314 O O . GLY A 1 172 ? 14.643 14.524 -11.612 1.00 55.41 172 GLY A O 1
ATOM 1315 N N . GLY A 1 173 ? 14.654 16.766 -11.485 1.00 50.66 173 GLY A N 1
ATOM 1316 C CA . GLY A 1 173 ? 16.083 16.945 -11.773 1.00 50.66 173 GLY A CA 1
ATOM 1317 C C . GLY A 1 173 ? 17.030 16.535 -10.629 1.00 50.66 173 GLY A C 1
ATOM 1318 O O . GLY A 1 173 ? 16.779 16.843 -9.474 1.00 50.66 173 GLY A O 1
ATOM 1319 N N . GLY A 1 174 ? 18.142 15.869 -10.970 1.00 43.69 174 GLY A N 1
ATOM 1320 C CA . GLY A 1 174 ? 19.388 15.742 -10.187 1.00 43.69 174 GLY A CA 1
ATOM 1321 C C . GLY A 1 174 ? 19.382 15.015 -8.822 1.00 43.69 174 GLY A C 1
ATOM 1322 O O . GLY A 1 174 ? 19.035 15.581 -7.790 1.00 43.69 174 GLY A O 1
ATOM 1323 N N . GLY A 1 175 ? 19.935 13.792 -8.776 1.00 50.53 175 GLY A N 1
ATOM 1324 C CA . GLY A 1 175 ? 20.559 13.176 -7.584 1.00 50.53 175 GLY A CA 1
ATOM 1325 C C . GLY A 1 175 ? 19.620 12.683 -6.472 1.00 50.53 175 GLY A C 1
ATOM 1326 O O . GLY A 1 175 ? 19.318 11.493 -6.401 1.00 50.53 175 GLY A O 1
ATOM 1327 N N . LYS A 1 176 ? 19.153 13.581 -5.590 1.00 46.22 176 LYS A N 1
ATOM 1328 C CA . LYS A 1 176 ? 18.206 13.243 -4.501 1.00 46.22 176 LYS A CA 1
ATOM 1329 C C . LYS A 1 176 ? 16.794 12.960 -5.030 1.00 46.22 176 LYS A C 1
ATOM 1331 O O . LYS A 1 176 ? 16.055 12.185 -4.427 1.00 46.22 176 LYS A O 1
ATOM 1336 N N . LEU A 1 177 ? 16.447 13.510 -6.196 1.00 53.81 177 LEU A N 1
ATOM 1337 C CA . LEU A 1 177 ? 15.143 13.299 -6.828 1.00 53.81 177 LEU A CA 1
ATOM 1338 C C . LEU A 1 177 ? 14.989 11.896 -7.440 1.00 53.81 177 LEU A C 1
ATOM 1340 O O . LEU A 1 177 ? 13.868 11.413 -7.556 1.00 53.81 177 LEU A O 1
ATOM 1344 N N . ALA A 1 178 ? 16.080 11.187 -7.756 1.00 55.34 178 ALA A N 1
ATOM 1345 C CA . ALA A 1 178 ? 16.008 9.851 -8.361 1.00 55.34 178 ALA A CA 1
ATOM 1346 C C . ALA A 1 178 ? 15.512 8.762 -7.388 1.00 55.34 178 ALA A C 1
ATOM 1348 O O . ALA A 1 178 ? 14.804 7.842 -7.796 1.00 55.34 178 ALA A O 1
ATOM 1349 N N . THR A 1 179 ? 15.838 8.854 -6.093 1.00 58.50 179 THR A N 1
ATOM 1350 C CA . THR A 1 179 ? 15.264 7.954 -5.073 1.00 58.50 179 THR A CA 1
ATOM 1351 C C . THR A 1 179 ? 13.781 8.248 -4.866 1.00 58.50 179 THR A C 1
ATOM 1353 O O . THR A 1 179 ? 12.983 7.313 -4.867 1.00 58.50 179 THR A O 1
ATOM 1356 N N . ASN A 1 180 ? 13.405 9.531 -4.821 1.00 67.75 180 ASN A N 1
ATOM 1357 C CA . ASN A 1 180 ? 12.005 9.946 -4.737 1.00 67.75 180 ASN A CA 1
ATOM 1358 C C . ASN A 1 180 ? 11.193 9.492 -5.959 1.00 67.75 180 ASN A C 1
ATOM 1360 O O . ASN A 1 180 ? 10.078 9.015 -5.785 1.00 67.75 180 ASN A O 1
ATOM 1364 N N . ARG A 1 181 ? 11.757 9.530 -7.178 1.00 76.81 181 ARG A N 1
ATOM 1365 C CA . ARG A 1 181 ? 11.057 9.056 -8.387 1.00 76.81 181 ARG A CA 1
ATOM 1366 C C . ARG A 1 181 ? 10.764 7.556 -8.346 1.00 76.81 181 ARG A C 1
ATOM 1368 O O . ARG A 1 181 ? 9.718 7.131 -8.813 1.00 76.81 181 ARG A O 1
ATOM 1375 N N . ARG A 1 182 ? 11.692 6.740 -7.825 1.00 86.25 182 ARG A N 1
ATOM 1376 C CA . ARG A 1 182 ? 11.510 5.280 -7.741 1.00 86.25 182 ARG A CA 1
ATOM 1377 C C . ARG A 1 182 ? 10.473 4.935 -6.690 1.00 86.25 182 ARG A C 1
ATOM 1379 O O . ARG A 1 182 ? 9.605 4.120 -6.967 1.00 86.25 182 ARG A O 1
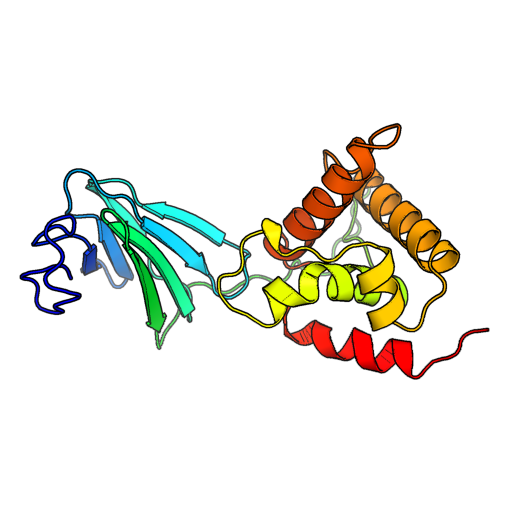ATOM 1386 N N . ALA A 1 183 ? 10.543 5.599 -5.536 1.00 82.69 183 ALA A N 1
ATOM 1387 C CA . ALA A 1 183 ? 9.515 5.492 -4.512 1.00 82.69 183 ALA A CA 1
ATOM 1388 C C . ALA A 1 183 ? 8.140 5.854 -5.077 1.00 82.69 183 ALA A C 1
ATOM 1390 O O . ALA A 1 183 ? 7.214 5.061 -4.968 1.00 82.69 183 ALA A O 1
ATOM 1391 N N . ARG A 1 184 ? 8.047 6.983 -5.790 1.00 82.12 184 ARG A N 1
ATOM 1392 C CA . ARG A 1 184 ? 6.802 7.438 -6.409 1.00 82.12 184 ARG A CA 1
ATOM 1393 C C . ARG A 1 184 ? 6.291 6.502 -7.505 1.00 82.12 184 ARG A C 1
ATOM 1395 O O . ARG A 1 184 ? 5.090 6.270 -7.586 1.00 82.12 184 ARG A O 1
ATOM 1402 N N . LEU A 1 185 ? 7.183 5.953 -8.332 1.00 86.94 185 LEU A N 1
ATOM 1403 C CA . LEU A 1 185 ? 6.830 4.959 -9.347 1.00 86.94 185 LEU A CA 1
ATOM 1404 C C . LEU A 1 185 ? 6.245 3.700 -8.704 1.00 86.94 185 LEU A C 1
ATOM 1406 O O . LEU A 1 185 ? 5.202 3.238 -9.148 1.00 86.94 185 LEU A O 1
ATOM 1410 N N . VAL A 1 186 ? 6.906 3.154 -7.680 1.00 86.19 186 VAL A N 1
ATOM 1411 C CA . VAL A 1 186 ? 6.445 1.942 -6.984 1.00 86.19 186 VAL A CA 1
ATOM 1412 C C . VAL A 1 186 ? 5.130 2.200 -6.259 1.00 86.19 186 VAL A C 1
ATOM 1414 O O . VAL A 1 186 ? 4.206 1.407 -6.387 1.00 86.19 186 VAL A O 1
ATOM 1417 N N . GLU A 1 187 ? 5.016 3.329 -5.563 1.00 80.50 187 GLU A N 1
ATOM 1418 C CA . GLU A 1 187 ? 3.777 3.756 -4.915 1.00 80.50 187 GLU A CA 1
ATOM 1419 C C . GLU A 1 187 ? 2.629 3.821 -5.916 1.00 80.50 187 GLU A C 1
ATOM 1421 O O . GLU A 1 187 ? 1.611 3.164 -5.716 1.00 80.50 187 GLU A O 1
ATOM 1426 N N . HIS A 1 188 ? 2.806 4.544 -7.023 1.00 79.94 188 HIS A N 1
ATOM 1427 C CA . HIS A 1 188 ? 1.781 4.625 -8.054 1.00 79.94 188 HIS A CA 1
ATOM 1428 C C . HIS A 1 188 ? 1.461 3.247 -8.639 1.00 79.94 188 HIS A C 1
ATOM 1430 O O . HIS A 1 188 ? 0.292 2.910 -8.789 1.00 79.94 188 HIS A O 1
ATOM 1436 N N . ALA A 1 189 ? 2.473 2.435 -8.947 1.00 83.69 189 ALA A N 1
ATOM 1437 C CA . ALA A 1 189 ? 2.270 1.151 -9.603 1.00 83.69 189 ALA A CA 1
ATOM 1438 C C . ALA A 1 189 ? 1.528 0.127 -8.730 1.00 83.69 189 ALA A C 1
ATOM 1440 O O . ALA A 1 189 ? 0.693 -0.607 -9.250 1.00 83.69 189 ALA A O 1
ATOM 1441 N N . VAL A 1 190 ? 1.803 0.098 -7.424 1.00 81.00 190 VAL A N 1
ATOM 1442 C CA . VAL A 1 190 ? 1.101 -0.778 -6.474 1.00 81.00 190 VAL A CA 1
ATOM 1443 C C . VAL A 1 190 ? -0.312 -0.249 -6.215 1.00 81.00 190 VAL A C 1
ATOM 1445 O O . VAL A 1 190 ? -1.279 -0.986 -6.361 1.00 81.00 190 VAL A O 1
ATOM 1448 N N . THR A 1 191 ? -0.458 1.049 -5.928 1.00 71.44 191 THR A N 1
ATOM 1449 C CA . THR A 1 191 ? -1.768 1.642 -5.585 1.00 71.44 191 THR A CA 1
ATOM 1450 C C . THR A 1 191 ? -2.759 1.677 -6.747 1.00 71.44 191 THR A C 1
ATOM 1452 O O . THR A 1 191 ? -3.964 1.597 -6.535 1.00 71.44 191 THR A O 1
ATOM 1455 N N . SER A 1 192 ? -2.275 1.768 -7.987 1.00 70.94 192 SER A N 1
ATOM 1456 C CA . SER A 1 192 ? -3.124 1.719 -9.186 1.00 70.94 192 SER A CA 1
ATOM 1457 C C . SER A 1 192 ? -3.355 0.305 -9.725 1.00 70.94 192 SER A C 1
ATOM 1459 O O . SER A 1 192 ? -4.025 0.164 -10.745 1.00 70.94 192 SER A O 1
ATOM 1461 N N . ASN A 1 193 ? -2.818 -0.737 -9.072 1.00 74.75 193 ASN A N 1
ATOM 1462 C CA . ASN A 1 193 ? -2.778 -2.110 -9.595 1.00 74.75 193 ASN A CA 1
ATOM 1463 C C . ASN A 1 193 ? -2.147 -2.218 -10.996 1.00 74.75 193 ASN A C 1
ATOM 1465 O O . ASN A 1 193 ? -2.478 -3.109 -11.776 1.00 74.75 193 ASN A O 1
ATOM 1469 N N . LEU A 1 194 ? -1.211 -1.323 -11.329 1.00 82.31 194 LEU A N 1
ATOM 1470 C CA . LEU A 1 194 ? -0.439 -1.421 -12.568 1.00 82.31 194 LEU A CA 1
ATOM 1471 C C . LEU A 1 194 ? 0.409 -2.701 -12.599 1.00 82.31 194 LEU A C 1
ATOM 1473 O O . LEU A 1 194 ? 0.671 -3.255 -13.669 1.00 82.31 194 LEU A O 1
ATOM 1477 N N . VAL A 1 195 ? 0.855 -3.142 -11.421 1.00 84.94 195 VAL A N 1
ATOM 1478 C CA . VAL A 1 195 ? 1.491 -4.440 -11.197 1.00 84.94 195 VAL A CA 1
ATOM 1479 C C . VAL A 1 195 ? 0.858 -5.119 -9.990 1.00 84.94 195 VAL A C 1
ATOM 1481 O O . VAL A 1 195 ? 0.577 -4.462 -8.989 1.00 84.94 195 VAL A O 1
ATOM 1484 N N . THR A 1 196 ? 0.673 -6.432 -10.070 1.00 83.94 196 THR A N 1
ATOM 1485 C CA . THR A 1 196 ? 0.151 -7.251 -8.966 1.00 83.94 196 THR A CA 1
ATOM 1486 C C . THR A 1 196 ? 1.084 -8.426 -8.672 1.00 83.94 196 THR A C 1
ATOM 1488 O O . THR A 1 196 ? 2.079 -8.648 -9.366 1.00 83.94 196 THR A O 1
ATOM 1491 N N . ALA A 1 197 ? 0.779 -9.206 -7.631 1.00 85.81 197 ALA A N 1
ATOM 1492 C CA . ALA A 1 197 ? 1.524 -10.429 -7.330 1.00 85.81 197 ALA A CA 1
ATOM 1493 C C . ALA A 1 197 ? 1.504 -11.436 -8.500 1.00 85.81 197 ALA A C 1
ATOM 1495 O O . ALA A 1 197 ? 2.459 -12.193 -8.673 1.00 85.81 197 ALA A O 1
ATOM 1496 N N . GLU A 1 198 ? 0.467 -11.404 -9.345 1.00 85.81 198 GLU A N 1
ATOM 1497 C CA . GLU A 1 198 ? 0.371 -12.247 -10.541 1.00 85.81 198 GLU A CA 1
ATOM 1498 C C . GLU A 1 198 ? 1.419 -11.894 -11.595 1.00 85.81 198 GLU A C 1
ATOM 1500 O O . GLU A 1 198 ? 1.736 -12.738 -12.420 1.00 85.81 198 GLU A O 1
ATOM 1505 N N . ASP A 1 199 ? 2.006 -10.696 -11.552 1.00 90.00 199 ASP A N 1
ATOM 1506 C CA . ASP A 1 199 ? 3.043 -10.256 -12.487 1.00 90.00 199 ASP A CA 1
ATOM 1507 C C . ASP A 1 199 ? 4.460 -10.685 -12.078 1.00 90.00 199 ASP A C 1
ATOM 1509 O O . ASP A 1 199 ? 5.411 -10.462 -12.831 1.00 90.00 199 ASP A O 1
ATOM 1513 N N . LEU A 1 200 ? 4.635 -11.321 -10.911 1.00 92.50 200 LEU A N 1
ATOM 1514 C CA . LEU A 1 200 ? 5.951 -11.745 -10.412 1.00 92.50 200 LEU A CA 1
ATOM 1515 C C . LEU A 1 200 ? 6.691 -12.677 -11.387 1.00 92.50 200 LEU A C 1
ATOM 1517 O O . LEU A 1 200 ? 7.920 -12.627 -11.453 1.00 92.50 200 LEU A O 1
ATOM 1521 N N . TYR A 1 201 ? 5.966 -13.459 -12.198 1.00 93.25 201 TYR A N 1
ATOM 1522 C CA . TYR A 1 201 ? 6.559 -14.326 -13.228 1.00 93.25 201 TYR A CA 1
ATOM 1523 C C . TYR A 1 201 ? 7.361 -13.555 -14.289 1.00 93.25 201 TYR A C 1
ATOM 1525 O O . TYR A 1 201 ? 8.219 -14.134 -14.956 1.00 93.25 201 TYR A O 1
ATOM 1533 N N . LEU A 1 202 ? 7.106 -12.251 -14.466 1.00 94.12 202 LEU A N 1
ATOM 1534 C CA . LEU A 1 202 ? 7.807 -11.430 -15.453 1.00 94.12 202 LEU A CA 1
ATOM 1535 C C . LEU A 1 202 ? 9.293 -11.262 -15.132 1.00 94.12 202 LEU A C 1
ATOM 1537 O O . LEU A 1 202 ? 10.084 -11.075 -16.057 1.00 94.12 202 LEU A O 1
ATOM 1541 N N . ILE A 1 203 ? 9.682 -11.356 -13.854 1.00 93.19 203 ILE A N 1
ATOM 1542 C CA . ILE A 1 203 ? 11.095 -11.352 -13.453 1.00 93.19 203 ILE A CA 1
ATOM 1543 C C . ILE A 1 203 ? 11.810 -12.541 -14.100 1.00 93.19 203 ILE A C 1
ATOM 1545 O O . ILE A 1 203 ? 12.828 -12.364 -14.771 1.00 93.19 203 ILE A O 1
ATOM 1549 N N . ASP A 1 204 ? 11.240 -13.736 -13.955 1.00 91.50 204 ASP A N 1
ATOM 1550 C CA . ASP A 1 204 ? 11.825 -14.969 -14.481 1.00 91.50 204 ASP A CA 1
ATOM 1551 C C . ASP A 1 204 ? 11.739 -15.022 -16.009 1.00 91.50 204 ASP A C 1
ATOM 1553 O O . ASP A 1 204 ? 12.713 -15.383 -16.673 1.00 91.50 204 ASP A O 1
ATOM 1557 N N . LYS A 1 205 ? 10.612 -14.572 -16.579 1.00 90.56 205 LYS A N 1
ATOM 1558 C CA . LYS A 1 205 ? 10.424 -14.473 -18.032 1.00 90.56 205 LYS A CA 1
ATOM 1559 C C . LYS A 1 205 ? 11.518 -13.628 -18.678 1.00 90.56 205 LYS A C 1
ATOM 1561 O O . LYS A 1 205 ? 12.118 -14.064 -19.649 1.00 90.56 205 LYS A O 1
ATOM 1566 N N . ILE A 1 206 ? 11.791 -12.436 -18.149 1.00 88.06 206 ILE A N 1
ATOM 1567 C CA . ILE A 1 206 ? 12.778 -11.516 -18.730 1.00 88.06 206 ILE A CA 1
ATOM 1568 C C . ILE A 1 206 ? 14.210 -11.981 -18.489 1.00 88.06 206 ILE A C 1
ATOM 1570 O O . ILE A 1 206 ? 15.052 -11.813 -19.366 1.00 88.06 206 ILE A O 1
ATOM 1574 N N . ARG A 1 207 ? 14.492 -12.595 -17.338 1.00 83.19 207 ARG A N 1
ATOM 1575 C CA . ARG A 1 207 ? 15.817 -13.152 -17.049 1.00 83.19 207 ARG A CA 1
ATOM 1576 C C . ARG A 1 207 ? 16.207 -14.271 -18.023 1.00 83.19 207 ARG A C 1
ATOM 1578 O O . ARG A 1 207 ? 17.392 -14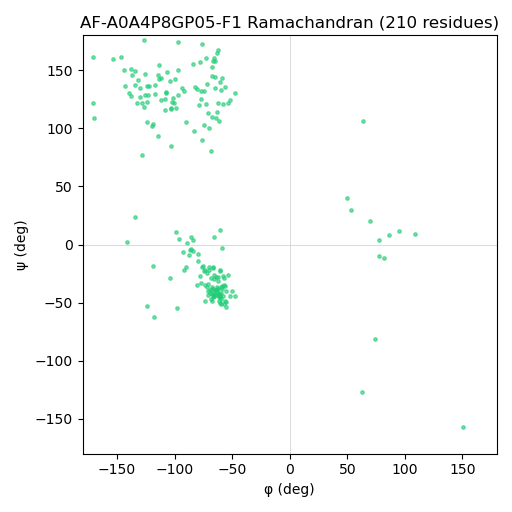.474 -18.259 1.00 83.19 207 ARG A O 1
ATOM 1585 N N . GLY A 1 208 ? 15.224 -14.986 -18.575 1.00 63.22 208 GLY A N 1
ATOM 1586 C CA . GLY A 1 208 ? 15.419 -16.034 -19.579 1.00 63.22 208 GLY A CA 1
ATOM 1587 C C . GLY A 1 208 ? 15.539 -15.544 -21.027 1.00 63.22 208 GLY A C 1
ATOM 1588 O O . GLY A 1 208 ? 15.800 -16.363 -21.905 1.00 63.22 208 GLY A O 1
ATOM 1589 N N . VAL A 1 209 ? 15.352 -14.246 -21.294 1.00 62.78 209 VAL A N 1
ATOM 1590 C CA . VAL A 1 209 ? 15.461 -13.671 -22.641 1.00 62.78 209 VAL A CA 1
ATOM 1591 C C . VAL A 1 209 ? 16.648 -12.709 -22.679 1.00 62.78 209 VAL A C 1
ATOM 1593 O O . VAL A 1 209 ? 16.524 -11.522 -22.371 1.00 62.78 209 VAL A O 1
ATOM 1596 N N . ASP A 1 210 ? 17.808 -13.220 -23.094 1.00 50.25 210 ASP A N 1
ATOM 1597 C CA . ASP A 1 210 ? 18.917 -12.387 -23.564 1.00 50.25 210 ASP A CA 1
ATOM 1598 C C . ASP A 1 210 ? 18.508 -11.738 -24.897 1.00 50.25 210 ASP A C 1
ATOM 1600 O O . ASP A 1 210 ? 18.861 -12.193 -25.983 1.00 50.25 210 ASP A O 1
ATOM 1604 N N . GLU A 1 211 ? 17.726 -10.660 -24.838 1.00 48.34 211 GLU A N 1
ATOM 1605 C CA . GLU A 1 211 ? 17.685 -9.713 -25.954 1.00 48.34 211 GLU A CA 1
ATOM 1606 C C . GLU A 1 211 ? 18.968 -8.884 -25.872 1.00 48.34 211 GLU A C 1
ATOM 1608 O O . GLU A 1 211 ? 19.027 -7.894 -25.122 1.00 48.34 211 GLU A O 1
ATOM 1613 N N . GLY A 1 212 ? 20.002 -9.392 -26.552 1.00 43.31 212 GLY A N 1
ATOM 1614 C CA . GLY A 1 212 ? 21.265 -8.709 -26.837 1.00 43.31 212 GLY A CA 1
ATOM 1615 C C . GLY A 1 212 ? 21.073 -7.405 -27.597 1.00 43.31 212 GLY A C 1
ATOM 1616 O O . GLY A 1 212 ? 20.126 -7.316 -28.410 1.00 43.31 212 GLY A O 1
#

Sequence (212 aa):
MGREGDLEVDDNPYLHRRFLQIARYDGIWWLSNVGSMLSATVADSSGGMQAWLSPGARIPLVFSHTKVIFTAGPTTYEFAVHLKTPSFRQEAPDEKSGGDTTIGPVVFTDSQKALIVALAEPMLRRDGTGFSAIPSSAAAARTLGWALTRFNRKLDNVCDKLDRVGVAGLRGGGGKLATNRRARLVEHAVTSNLVTAEDLYLIDKIRGVDEG

Foldseek 3Di:
DWCQDPDHDDPQPLIDNQAWDWDDDPNWTKIAGCDDAWKKWKAALLLQDIDIHGHGRMDTPQHQKMKIWTDRPPDIDIDIDGDPHHNDDPDDPDQDDDDPPADGDLDDDLVLLLLLCLQLVVCQVDPPDDLVPGDDLVNSCVLLVHDSVVSVVSLLVSLVSVVVNPQPLCDDDDDVSVSSNSSSSNSCCSNVVVDHNVSNCSSVVNSPDPPD

Radius of gyration: 20.48 Å; Cα contacts (8 Å, |Δi|>4): 326; chains: 1; bounding box: 51×33×58 Å

pLDDT: mean 80.28, std 15.11, range [39.0, 97.19]

Solvent-accessible surface area (backbone atoms only — not comparable to full-atom values): 12242 Å² total; per-residue (Å²): 45,20,49,72,30,99,44,62,74,53,87,53,86,60,45,44,48,48,28,43,42,82,47,78,55,96,92,41,41,30,46,28,24,71,23,85,75,62,49,33,41,39,29,41,77,70,44,62,43,74,47,76,37,41,48,73,35,71,47,76,61,29,49,47,42,34,40,40,38,38,61,40,78,96,45,76,48,76,52,74,47,79,39,94,76,45,77,58,72,87,76,73,79,71,94,74,73,96,49,103,82,62,89,68,84,84,83,69,53,68,71,57,46,22,55,52,39,48,43,32,39,61,51,51,77,32,96,81,59,59,83,84,67,53,58,52,70,64,54,28,14,55,70,40,70,43,56,54,68,62,42,51,56,50,50,52,54,50,31,54,56,42,36,75,75,66,45,82,64,43,75,65,79,72,78,73,33,56,59,51,27,51,49,46,49,40,51,50,31,34,41,69,53,74,47,53,58,85,50,55,59,36,38,60,57,47,51,73,51,85,81,122

Mean predicted aligned error: 13.3 Å